Protein AF-A0A0D2N974-F1 (afdb_monomer)

Structure (mmCIF, N/CA/C/O backbone):
data_AF-A0A0D2N974-F1
#
_entry.id   AF-A0A0D2N974-F1
#
loop_
_atom_site.group_PDB
_atom_site.id
_atom_site.type_symbol
_atom_site.label_atom_id
_atom_site.label_alt_id
_atom_site.label_comp_id
_atom_site.label_asym_id
_atom_site.label_entity_id
_atom_site.label_seq_id
_atom_site.pdbx_PDB_ins_code
_atom_site.Cartn_x
_atom_site.Cartn_y
_atom_site.Cartn_z
_atom_site.occupancy
_atom_site.B_iso_or_equiv
_atom_site.auth_seq_id
_atom_site.auth_comp_id
_atom_site.auth_asym_id
_atom_site.auth_atom_id
_atom_site.pdbx_PDB_model_num
ATOM 1 N N . MET A 1 1 ? -22.182 -10.491 -13.980 1.00 31.36 1 MET A N 1
ATOM 2 C CA . MET A 1 1 ? -22.157 -11.189 -12.675 1.00 31.36 1 MET A CA 1
ATOM 3 C C . MET A 1 1 ? -22.187 -10.111 -11.608 1.00 31.36 1 MET A C 1
ATOM 5 O O . MET A 1 1 ? -21.409 -9.176 -11.771 1.00 31.36 1 MET A O 1
ATOM 9 N N . PRO A 1 2 ? -23.082 -10.145 -10.608 1.00 40.06 2 PRO A N 1
ATOM 10 C CA . PRO A 1 2 ? -23.035 -9.140 -9.557 1.00 40.06 2 PRO A CA 1
ATOM 11 C C . PRO A 1 2 ? -21.753 -9.356 -8.746 1.00 40.06 2 PRO A C 1
ATOM 13 O O . PRO A 1 2 ? -21.365 -10.496 -8.486 1.00 40.06 2 PRO A O 1
ATOM 16 N N . ALA A 1 3 ? -21.075 -8.253 -8.431 1.00 38.09 3 ALA A N 1
ATOM 17 C CA . ALA A 1 3 ? -19.918 -8.218 -7.549 1.00 38.09 3 ALA A CA 1
ATOM 18 C C . ALA A 1 3 ? -20.240 -8.925 -6.226 1.00 38.09 3 ALA A C 1
ATOM 20 O O . ALA A 1 3 ? -21.396 -8.945 -5.805 1.00 38.09 3 ALA A O 1
ATOM 21 N N . CYS A 1 4 ? -19.224 -9.512 -5.596 1.00 36.75 4 CYS A N 1
ATOM 22 C CA . CYS A 1 4 ? -19.302 -10.223 -4.325 1.00 36.75 4 CYS A CA 1
ATOM 23 C C . CYS A 1 4 ? -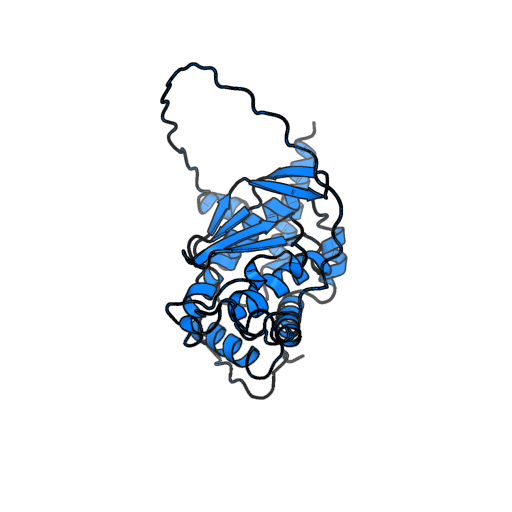20.013 -9.383 -3.246 1.00 36.75 4 CYS A C 1
ATOM 25 O O . CYS A 1 4 ? -19.380 -8.637 -2.502 1.00 36.75 4 CYS A O 1
ATOM 27 N N . ALA A 1 5 ? -21.338 -9.491 -3.156 1.00 40.41 5 ALA A N 1
ATOM 28 C CA . ALA A 1 5 ? -22.115 -8.912 -2.077 1.00 40.41 5 ALA A CA 1
ATOM 29 C C . ALA A 1 5 ? -21.878 -9.787 -0.849 1.00 40.41 5 ALA A C 1
ATOM 31 O O . ALA A 1 5 ? -22.484 -10.849 -0.699 1.00 40.41 5 ALA A O 1
ATOM 32 N N . HIS A 1 6 ? -20.949 -9.375 0.014 1.00 46.94 6 HIS A N 1
ATOM 33 C CA . HIS A 1 6 ? -20.838 -9.993 1.324 1.00 46.94 6 HIS A CA 1
ATOM 34 C C . HIS A 1 6 ? -22.178 -9.788 2.048 1.00 46.94 6 HIS A C 1
ATOM 36 O O . HIS A 1 6 ? -22.626 -8.643 2.159 1.00 46.94 6 HIS A O 1
ATOM 42 N N . PRO A 1 7 ? -22.837 -10.846 2.550 1.00 47.56 7 PRO A N 1
ATOM 43 C CA . PRO A 1 7 ? -24.094 -10.684 3.262 1.00 47.56 7 PRO A CA 1
ATOM 44 C C . PRO A 1 7 ? -23.867 -9.779 4.482 1.00 47.56 7 PRO A C 1
ATOM 46 O O . PRO A 1 7 ? -23.029 -10.082 5.333 1.00 47.56 7 PRO A O 1
ATOM 49 N N . GLY A 1 8 ? -24.576 -8.648 4.532 1.00 62.41 8 GLY A N 1
ATOM 50 C CA . GLY A 1 8 ? -24.787 -7.869 5.757 1.00 62.41 8 GLY A CA 1
ATOM 51 C C . GLY A 1 8 ? -24.124 -6.493 5.883 1.00 62.41 8 GLY A C 1
ATOM 52 O O . GLY A 1 8 ? -24.455 -5.799 6.839 1.00 62.41 8 GLY A O 1
ATOM 53 N N . VAL A 1 9 ? -23.248 -6.049 4.970 1.00 67.88 9 VAL A N 1
ATOM 54 C CA . VAL A 1 9 ? -22.672 -4.686 5.053 1.00 67.88 9 VAL A CA 1
ATOM 55 C C . VAL A 1 9 ? -23.329 -3.775 4.011 1.00 67.88 9 VAL A C 1
ATOM 57 O O . VAL A 1 9 ? -23.050 -3.936 2.824 1.00 67.88 9 VAL A O 1
ATOM 60 N N . PRO A 1 10 ? -24.192 -2.820 4.408 1.00 74.56 10 PRO A N 1
ATOM 61 C CA . PRO A 1 10 ? -24.810 -1.899 3.464 1.00 74.56 10 PRO A CA 1
ATOM 62 C C . PRO A 1 10 ? -23.751 -0.972 2.853 1.00 74.56 10 PRO A C 1
ATOM 64 O O . PRO A 1 10 ? -23.013 -0.275 3.569 1.00 74.56 10 PRO A O 1
ATOM 67 N N . VAL A 1 11 ? -23.698 -0.975 1.522 1.00 76.12 11 VAL A N 1
ATOM 68 C CA . VAL A 1 11 ? -22.914 -0.044 0.708 1.00 76.12 11 VAL A CA 1
ATOM 69 C C . VAL A 1 11 ? -23.899 0.967 0.117 1.00 76.12 11 VAL A C 1
ATOM 71 O O . VAL A 1 11 ? -24.822 0.545 -0.581 1.00 76.12 11 VAL A O 1
ATOM 74 N N . PRO A 1 12 ? -23.773 2.266 0.434 1.00 76.50 12 PRO A N 1
ATOM 75 C CA . PRO A 1 12 ? -24.637 3.286 -0.150 1.00 76.50 12 PRO A CA 1
ATOM 76 C C . PRO A 1 12 ? -24.390 3.412 -1.659 1.00 76.50 12 PRO A C 1
ATOM 78 O O . PRO A 1 12 ? -23.292 3.132 -2.139 1.00 76.50 12 PRO A O 1
ATOM 81 N N . GLU A 1 13 ? -25.410 3.852 -2.397 1.00 78.12 13 GLU A N 1
ATOM 82 C CA . GLU A 1 13 ? -25.325 4.076 -3.848 1.00 78.12 13 GLU A CA 1
ATOM 83 C C . GLU A 1 13 ? -24.281 5.153 -4.198 1.00 78.12 13 GLU A C 1
ATOM 85 O O . GLU A 1 13 ? -23.513 4.994 -5.144 1.00 78.12 13 GLU A O 1
ATOM 90 N N . GLU A 1 14 ? -24.179 6.192 -3.363 1.00 85.06 14 GLU A N 1
ATOM 91 C CA . GLU A 1 14 ? -23.170 7.251 -3.451 1.00 85.06 14 GLU A CA 1
ATOM 92 C C . GLU A 1 14 ? -22.172 7.145 -2.287 1.00 85.06 14 GLU A C 1
ATOM 94 O O . GLU A 1 14 ? -22.267 7.852 -1.283 1.00 85.06 14 GLU A O 1
ATOM 99 N N . ALA A 1 15 ? -21.215 6.223 -2.396 1.00 83.88 15 ALA A N 1
ATOM 100 C CA . ALA A 1 15 ? -20.230 5.988 -1.343 1.00 83.88 15 ALA A CA 1
ATOM 101 C C . ALA A 1 15 ? -19.228 7.140 -1.184 1.00 83.88 15 ALA A C 1
ATOM 103 O O . ALA A 1 15 ? -18.597 7.580 -2.148 1.00 83.88 15 ALA A O 1
ATOM 104 N N . GLN A 1 16 ? -19.037 7.576 0.063 1.00 89.50 16 GLN A N 1
ATOM 105 C CA . GLN A 1 16 ? -18.012 8.546 0.443 1.00 89.50 16 GLN A CA 1
ATOM 106 C C . GLN A 1 16 ? -16.770 7.848 1.014 1.00 89.50 16 GLN A C 1
ATOM 108 O O . GLN A 1 16 ? -16.758 6.647 1.290 1.00 89.50 16 GLN A O 1
ATOM 113 N N . TYR A 1 17 ? -15.696 8.608 1.233 1.00 89.50 17 TYR A N 1
ATOM 114 C CA . TYR A 1 17 ? -14.460 8.049 1.791 1.00 89.50 17 TYR A CA 1
ATOM 115 C C . TYR A 1 17 ? -14.664 7.410 3.175 1.00 89.50 17 TYR A C 1
ATOM 117 O O . TYR A 1 17 ? -14.109 6.352 3.469 1.00 89.50 17 TYR A O 1
ATOM 125 N N . ASP A 1 18 ? -15.509 8.010 4.011 1.00 90.06 18 ASP A N 1
ATOM 126 C CA . ASP A 1 18 ? -15.800 7.473 5.341 1.00 90.06 18 ASP A CA 1
ATOM 127 C C . ASP A 1 18 ? -16.575 6.151 5.270 1.00 90.06 18 ASP A C 1
ATOM 129 O O . ASP A 1 18 ? -16.379 5.281 6.123 1.00 90.06 18 ASP A O 1
ATOM 133 N N . ASP A 1 19 ? -17.377 5.936 4.220 1.00 89.38 19 ASP A N 1
ATOM 134 C CA . ASP A 1 19 ? -17.999 4.637 3.958 1.00 89.38 19 ASP A CA 1
ATOM 135 C C . ASP A 1 19 ? -16.959 3.577 3.626 1.00 89.38 19 ASP A C 1
ATOM 137 O O . ASP A 1 19 ? -17.040 2.469 4.153 1.00 89.38 19 ASP A O 1
ATOM 141 N N . PHE A 1 20 ? -15.947 3.909 2.820 1.00 90.56 20 PHE A N 1
ATOM 142 C CA . PHE A 1 20 ? -14.842 2.995 2.528 1.00 90.56 20 PHE A CA 1
ATOM 143 C C . PHE A 1 20 ? -14.116 2.558 3.813 1.00 90.56 20 PHE A C 1
ATOM 145 O O . PHE A 1 20 ? -13.880 1.363 4.031 1.00 90.56 20 PHE A O 1
ATOM 152 N N . VAL A 1 21 ? -13.833 3.497 4.720 1.00 92.62 21 VAL A N 1
ATOM 153 C CA . VAL A 1 21 ? -13.205 3.199 6.019 1.00 92.62 21 VAL A CA 1
ATOM 154 C C . VAL A 1 21 ? -14.138 2.382 6.920 1.00 92.62 21 VAL A C 1
ATOM 156 O O . VAL A 1 21 ? -13.703 1.410 7.544 1.00 92.62 21 VAL A O 1
ATOM 159 N N . ARG A 1 22 ? -15.428 2.733 6.983 1.00 93.06 22 ARG A N 1
ATOM 160 C CA . ARG A 1 22 ? -16.452 1.999 7.744 1.00 93.06 22 ARG A CA 1
ATOM 161 C C . ARG A 1 22 ? -16.595 0.560 7.254 1.00 93.06 22 ARG A C 1
ATOM 163 O O . ARG A 1 22 ? -16.558 -0.361 8.065 1.00 93.06 22 ARG A O 1
ATOM 170 N N . ILE A 1 23 ? -16.715 0.351 5.946 1.00 90.69 23 ILE A N 1
ATOM 171 C CA . ILE A 1 23 ? -16.817 -0.979 5.335 1.00 90.69 23 ILE A CA 1
ATOM 172 C C . ILE A 1 23 ? -15.556 -1.789 5.644 1.00 90.69 23 ILE A C 1
ATOM 174 O O . ILE A 1 23 ? -15.655 -2.950 6.029 1.00 90.69 23 ILE A O 1
ATOM 178 N N . SER A 1 24 ? -14.377 -1.168 5.583 1.00 92.50 24 SER A N 1
ATOM 179 C CA . SER A 1 24 ? -13.119 -1.826 5.947 1.00 92.50 24 SER A CA 1
ATOM 180 C C . SER A 1 24 ? -13.101 -2.298 7.410 1.00 92.50 24 SER A C 1
ATOM 182 O O . SER A 1 24 ? -12.631 -3.400 7.699 1.00 92.50 24 SER A O 1
ATOM 184 N N . LYS A 1 25 ? -13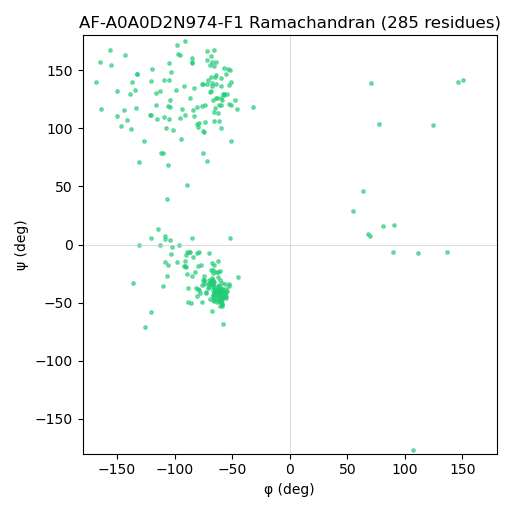.675 -1.518 8.340 1.00 92.69 25 LYS A N 1
ATOM 185 C CA . LYS A 1 25 ? -13.867 -1.932 9.746 1.00 92.69 25 LYS A CA 1
ATOM 186 C C . LYS A 1 25 ? -14.811 -3.135 9.861 1.00 92.69 25 LYS A C 1
ATOM 188 O O . LYS A 1 25 ? -14.523 -4.059 10.622 1.00 92.69 25 LYS A O 1
ATOM 193 N N . GLU A 1 26 ? -15.893 -3.164 9.086 1.00 90.75 26 GLU A N 1
ATOM 194 C CA . GLU A 1 26 ? -16.815 -4.310 9.037 1.00 90.75 26 GLU A CA 1
ATOM 195 C C . GLU A 1 26 ? -16.180 -5.560 8.402 1.00 90.75 26 GLU A C 1
ATOM 197 O O . GLU A 1 26 ? -16.463 -6.686 8.820 1.00 90.75 26 GLU A O 1
ATOM 202 N N . ILE A 1 27 ? -15.254 -5.398 7.450 1.00 88.94 27 ILE A N 1
ATOM 203 C CA . ILE A 1 27 ? -14.464 -6.517 6.915 1.00 88.94 27 ILE A CA 1
ATOM 204 C C . ILE A 1 27 ? -13.532 -7.103 7.993 1.00 88.94 27 ILE A C 1
ATOM 206 O O . ILE A 1 27 ? -13.307 -8.311 8.041 1.00 88.94 27 ILE A O 1
ATOM 210 N N . MET A 1 28 ? -13.026 -6.306 8.930 1.00 90.00 28 MET A N 1
ATOM 211 C CA . MET A 1 28 ? -12.210 -6.860 10.017 1.00 90.00 28 MET A CA 1
ATOM 212 C C . MET A 1 28 ? -13.014 -7.615 11.078 1.00 90.00 28 MET A C 1
ATOM 214 O O . MET A 1 28 ? -12.495 -8.546 11.697 1.00 90.00 28 MET A O 1
ATOM 218 N N . ARG A 1 29 ? -14.269 -7.224 11.325 1.00 89.12 29 ARG A N 1
ATOM 219 C CA . ARG A 1 29 ? -15.090 -7.812 12.392 1.00 89.12 29 ARG A CA 1
ATOM 220 C C . ARG A 1 29 ? -15.262 -9.320 12.199 1.00 89.12 29 ARG A C 1
ATOM 222 O O . ARG A 1 29 ? -15.716 -9.781 11.158 1.00 89.12 29 ARG A O 1
ATOM 229 N N . GLY A 1 30 ? -14.887 -10.086 13.226 1.00 85.94 30 GLY A N 1
ATOM 230 C CA . GLY A 1 30 ? -15.042 -11.543 13.258 1.00 85.94 30 GLY A CA 1
ATOM 231 C C . GLY A 1 30 ? -14.135 -12.329 12.300 1.00 85.94 30 GLY A C 1
ATOM 232 O O . GLY A 1 30 ? -14.307 -13.540 12.184 1.00 85.94 30 GLY A O 1
ATOM 233 N N . ARG A 1 31 ? -13.178 -11.682 11.615 1.00 91.06 31 ARG A N 1
ATOM 234 C CA . ARG A 1 31 ? -12.236 -12.344 10.695 1.00 91.06 31 ARG A CA 1
ATOM 235 C C . ARG A 1 31 ? -10.823 -12.362 11.275 1.00 91.06 31 ARG A C 1
ATOM 237 O O . ARG A 1 31 ? -10.389 -11.368 11.855 1.00 91.06 31 ARG A O 1
ATOM 244 N N . SER A 1 32 ? -10.098 -13.465 11.070 1.00 95.06 32 SER A N 1
ATOM 245 C CA . SER A 1 32 ? -8.659 -13.519 11.356 1.00 95.06 32 SER A CA 1
ATOM 246 C C . SER A 1 32 ? -7.875 -12.632 10.385 1.00 95.06 32 SER A C 1
ATOM 248 O O . SER A 1 32 ? -8.381 -12.276 9.318 1.00 95.06 32 SER A O 1
ATOM 250 N N . ALA A 1 33 ? -6.636 -12.286 10.732 1.00 94.75 33 ALA A N 1
ATOM 251 C CA . ALA A 1 33 ? -5.738 -11.502 9.887 1.00 94.75 33 ALA A CA 1
ATOM 252 C C . ALA A 1 33 ? -5.566 -12.126 8.491 1.00 94.75 33 ALA A C 1
ATOM 254 O O . ALA A 1 33 ? -5.603 -11.405 7.496 1.00 94.75 33 ALA A O 1
ATOM 255 N N . VAL A 1 34 ? -5.468 -13.458 8.399 1.00 94.12 34 VAL A N 1
ATOM 256 C CA . VAL A 1 34 ? -5.411 -14.186 7.119 1.00 94.12 34 VAL A CA 1
ATOM 257 C C . VAL A 1 34 ? -6.672 -13.936 6.290 1.00 94.12 34 VAL A C 1
ATOM 259 O O . VAL A 1 34 ? -6.576 -13.427 5.174 1.00 94.12 34 VAL A O 1
ATOM 262 N N . LYS A 1 35 ? -7.859 -14.160 6.867 1.00 94.19 35 LYS A N 1
ATOM 263 C CA . LYS A 1 35 ? -9.142 -13.942 6.174 1.00 94.19 35 LYS A CA 1
ATOM 264 C C . LYS A 1 35 ? -9.355 -12.487 5.753 1.00 94.19 35 LYS A C 1
ATOM 266 O O . LYS A 1 35 ? -9.952 -12.226 4.715 1.00 94.19 35 LYS A O 1
ATOM 271 N N . GLN A 1 36 ? -8.885 -11.525 6.548 1.00 94.75 36 GLN A N 1
ATOM 272 C CA . GLN A 1 36 ? -8.938 -10.102 6.189 1.00 94.75 36 GLN A CA 1
ATOM 273 C C . GLN A 1 36 ? -8.131 -9.825 4.914 1.00 94.75 36 GLN A C 1
ATOM 275 O O . GLN A 1 36 ? -8.646 -9.216 3.975 1.00 94.75 36 GLN A O 1
ATOM 280 N N . ARG A 1 37 ? -6.891 -10.328 4.857 1.00 95.44 37 ARG A N 1
ATOM 281 C CA . ARG A 1 37 ? -5.997 -10.170 3.700 1.00 95.44 37 ARG A CA 1
ATOM 282 C C . ARG A 1 37 ? -6.564 -10.853 2.457 1.00 95.44 37 ARG A C 1
ATOM 284 O O . ARG A 1 37 ? -6.468 -10.287 1.373 1.00 95.44 37 ARG A O 1
ATOM 291 N N . GLU A 1 38 ? -7.160 -12.035 2.607 1.00 94.50 38 GLU A N 1
ATOM 292 C CA . GLU A 1 38 ? -7.804 -12.772 1.511 1.00 94.50 38 GLU A CA 1
ATOM 293 C C . GLU A 1 38 ? -8.942 -11.970 0.877 1.00 94.50 38 GLU A C 1
ATOM 295 O O . GLU A 1 38 ? -8.939 -11.783 -0.338 1.00 94.50 38 GLU A O 1
ATOM 300 N N . VAL A 1 39 ? -9.852 -11.413 1.687 1.00 93.00 39 VAL A N 1
ATOM 301 C CA . VAL A 1 39 ? -10.967 -10.588 1.188 1.00 93.00 39 VAL A CA 1
ATOM 302 C C . VAL A 1 39 ? -10.451 -9.386 0.397 1.00 93.00 39 VAL A C 1
ATOM 304 O O . VAL A 1 39 ? -10.936 -9.108 -0.697 1.00 93.00 39 VAL A O 1
ATOM 307 N N . VAL A 1 40 ? -9.443 -8.674 0.908 1.00 92.69 40 VAL A N 1
ATOM 308 C CA . VAL A 1 40 ? -8.878 -7.526 0.179 1.00 92.69 40 VAL A CA 1
ATOM 309 C C . VAL A 1 40 ? -8.181 -7.966 -1.102 1.00 92.69 40 VAL A C 1
ATOM 311 O O . VAL A 1 40 ? -8.314 -7.309 -2.132 1.00 92.69 40 VAL A O 1
ATOM 314 N N . ARG A 1 41 ? -7.476 -9.097 -1.075 1.00 91.62 41 ARG A N 1
ATOM 315 C CA . ARG A 1 41 ? -6.828 -9.652 -2.264 1.00 91.62 41 ARG A CA 1
ATOM 316 C C . ARG A 1 41 ? -7.852 -10.030 -3.339 1.00 91.62 41 ARG A C 1
ATOM 318 O O . ARG A 1 41 ? -7.621 -9.763 -4.514 1.00 91.62 41 ARG A O 1
ATOM 325 N N . GLU A 1 42 ? -9.004 -10.582 -2.962 1.00 89.75 42 GLU A N 1
ATOM 326 C CA . GLU A 1 42 ? -10.121 -10.827 -3.885 1.00 89.75 42 GLU A CA 1
ATOM 327 C C . GLU A 1 42 ? -10.681 -9.537 -4.485 1.00 89.75 42 GLU A C 1
ATOM 329 O O . GLU A 1 42 ? -10.927 -9.484 -5.692 1.00 89.75 42 GLU A O 1
ATOM 334 N N . VAL A 1 43 ? -10.828 -8.483 -3.674 1.00 89.31 43 VAL A N 1
ATOM 335 C CA . VAL A 1 43 ? -11.216 -7.161 -4.179 1.00 89.31 43 VAL A CA 1
ATOM 336 C C . VAL A 1 43 ? -10.201 -6.683 -5.213 1.00 89.31 43 VAL A C 1
ATOM 338 O O . VAL A 1 43 ? -10.610 -6.379 -6.328 1.00 89.31 43 VAL A O 1
ATOM 341 N N . LEU A 1 44 ? -8.898 -6.701 -4.909 1.00 88.50 44 LEU A N 1
ATOM 342 C CA . LEU A 1 44 ? -7.840 -6.284 -5.841 1.00 88.50 44 LEU A CA 1
ATOM 343 C C . LEU A 1 44 ? -7.865 -7.078 -7.156 1.00 88.50 44 LEU A C 1
ATOM 345 O O . LEU A 1 44 ? -7.769 -6.488 -8.230 1.00 88.50 44 LEU A O 1
ATOM 349 N N . ARG A 1 45 ? -8.084 -8.396 -7.096 1.00 84.19 45 ARG A N 1
ATOM 350 C CA . ARG A 1 45 ? -8.265 -9.240 -8.291 1.00 84.19 45 ARG A CA 1
ATOM 351 C C . ARG A 1 45 ? -9.471 -8.829 -9.120 1.00 84.19 45 ARG A C 1
ATOM 353 O O . ARG A 1 45 ? -9.389 -8.823 -10.343 1.00 84.19 45 ARG A O 1
ATOM 360 N N . SER A 1 46 ? -10.583 -8.489 -8.469 1.00 84.81 46 SER A N 1
ATOM 361 C CA . SER A 1 46 ? -11.817 -8.091 -9.157 1.00 84.81 46 SER A CA 1
ATOM 362 C C . SER A 1 46 ? -11.685 -6.779 -9.937 1.00 84.81 46 SER A C 1
ATOM 364 O O . SER A 1 46 ? -12.487 -6.524 -10.832 1.00 84.81 46 SER A O 1
ATOM 366 N N . LEU A 1 47 ? -10.661 -5.974 -9.629 1.00 82.56 47 LEU A N 1
ATOM 367 C CA . LEU A 1 47 ? -10.361 -4.725 -10.330 1.00 82.56 47 LEU A CA 1
ATOM 368 C C . LEU A 1 47 ? -9.675 -4.946 -11.681 1.00 82.56 47 LEU A C 1
ATOM 370 O O . LEU A 1 47 ? -9.652 -4.036 -12.510 1.00 82.56 47 LEU A O 1
ATOM 374 N N . MET A 1 48 ? -9.116 -6.136 -11.908 1.00 75.44 48 MET A N 1
ATOM 375 C CA . MET A 1 48 ? -8.446 -6.482 -13.155 1.00 75.44 48 MET A CA 1
ATOM 376 C C . MET A 1 48 ? -9.319 -7.375 -14.041 1.00 75.44 48 MET A C 1
ATOM 378 O O . MET A 1 48 ? -10.060 -8.224 -13.540 1.00 75.44 48 MET A O 1
ATOM 382 N N . PRO A 1 49 ? -9.188 -7.266 -15.376 1.00 76.38 49 PRO A N 1
ATOM 383 C CA . PRO A 1 49 ? -9.757 -8.246 -16.297 1.00 76.38 49 PRO A CA 1
ATOM 384 C C . PRO A 1 49 ? -9.271 -9.670 -15.977 1.00 76.38 49 PRO A C 1
ATOM 386 O O . PRO A 1 49 ? -8.132 -9.866 -15.556 1.00 76.38 49 PRO A O 1
ATOM 389 N N . ARG A 1 50 ? -10.110 -10.686 -16.201 1.00 68.38 50 ARG A N 1
ATOM 390 C CA . ARG A 1 50 ? -9.839 -12.073 -15.771 1.00 68.38 50 ARG A CA 1
ATOM 391 C C . ARG A 1 50 ? -8.572 -12.678 -16.387 1.00 68.38 50 ARG A C 1
ATOM 393 O O . ARG A 1 50 ? -7.906 -13.487 -15.750 1.00 68.38 50 ARG A O 1
ATOM 400 N N . GLU A 1 51 ? -8.219 -12.270 -17.599 1.00 64.88 51 GLU A N 1
ATOM 401 C CA . GLU A 1 51 ? -7.061 -12.760 -18.355 1.00 64.88 51 GLU A CA 1
ATOM 402 C C . GLU A 1 51 ? -5.778 -11.956 -18.068 1.00 64.88 51 GLU A C 1
ATOM 404 O O . GLU A 1 51 ? -4.690 -12.305 -18.535 1.00 64.88 51 GLU A O 1
ATOM 409 N N . ALA A 1 52 ? -5.893 -10.871 -17.297 1.00 65.56 52 ALA A N 1
ATOM 410 C CA . ALA A 1 52 ? -4.844 -9.888 -17.092 1.00 65.56 52 ALA A CA 1
ATOM 411 C C . ALA A 1 52 ? -3.584 -10.446 -16.399 1.00 65.56 52 ALA A C 1
ATOM 413 O O . ALA A 1 52 ? -2.503 -10.235 -16.944 1.00 65.56 52 ALA A O 1
ATOM 414 N N . PRO A 1 53 ? -3.631 -11.180 -15.268 1.00 62.41 53 PRO A N 1
ATOM 415 C CA . PRO A 1 53 ? -2.420 -11.438 -14.472 1.00 62.41 53 PRO A CA 1
ATOM 416 C C . PRO A 1 53 ? -1.311 -12.183 -15.235 1.00 62.41 53 PRO A C 1
ATOM 418 O O . PRO A 1 53 ? -0.135 -11.830 -15.157 1.00 62.41 53 PRO A O 1
ATOM 421 N N . GLY A 1 54 ? -1.684 -13.176 -16.052 1.00 66.88 54 GLY A N 1
ATOM 422 C CA . GLY A 1 54 ? -0.732 -13.907 -16.896 1.00 66.88 54 GLY A CA 1
ATOM 423 C C . GLY A 1 54 ? -0.179 -13.071 -18.056 1.00 66.88 54 GLY A C 1
ATOM 424 O O . GLY A 1 54 ? 0.989 -13.217 -18.419 1.00 66.88 54 GLY A O 1
ATOM 425 N N . ALA A 1 55 ? -0.994 -12.178 -18.623 1.00 67.81 55 ALA A N 1
ATOM 426 C CA . ALA A 1 55 ? -0.571 -11.253 -19.670 1.00 67.81 55 ALA A CA 1
ATOM 427 C C . ALA A 1 55 ? 0.327 -10.133 -19.115 1.00 67.81 55 ALA A C 1
ATOM 429 O O . ALA A 1 55 ? 1.347 -9.823 -19.728 1.00 67.81 55 ALA A O 1
ATOM 430 N N . PHE A 1 56 ? 0.012 -9.584 -17.937 1.00 69.56 56 PHE A N 1
ATOM 431 C CA . PHE A 1 56 ? 0.790 -8.526 -17.287 1.00 69.56 56 PHE A CA 1
ATOM 432 C C . PHE A 1 56 ? 2.200 -8.993 -16.944 1.00 69.56 56 PHE A C 1
ATOM 434 O O . PHE A 1 56 ? 3.149 -8.310 -17.302 1.00 69.56 56 PHE A O 1
ATOM 441 N N . ARG A 1 57 ? 2.377 -10.195 -16.388 1.00 71.94 57 ARG A N 1
ATOM 442 C CA . ARG A 1 57 ? 3.726 -10.734 -16.125 1.00 71.94 57 ARG A CA 1
ATOM 443 C C . ARG A 1 57 ? 4.597 -10.858 -17.371 1.00 71.94 57 ARG A C 1
ATOM 445 O O . ARG A 1 57 ? 5.812 -10.725 -17.286 1.00 71.94 57 ARG A O 1
ATOM 452 N N . ARG A 1 58 ? 3.987 -11.146 -18.525 1.00 71.56 58 ARG A N 1
ATOM 453 C CA . ARG A 1 58 ? 4.704 -11.233 -19.807 1.00 71.56 58 ARG A CA 1
ATOM 454 C C . ARG A 1 58 ? 5.000 -9.855 -20.390 1.00 71.56 58 ARG A C 1
ATOM 456 O O . ARG A 1 58 ? 6.065 -9.666 -20.961 1.00 71.56 58 ARG A O 1
ATOM 463 N N . LEU A 1 59 ? 4.061 -8.920 -20.267 1.00 65.81 59 LEU A N 1
ATOM 464 C CA . LEU A 1 59 ? 4.168 -7.574 -20.834 1.00 65.81 59 LEU A CA 1
ATOM 465 C C . LEU A 1 59 ? 4.979 -6.609 -19.956 1.00 65.81 59 LEU A C 1
ATOM 467 O O . LEU A 1 59 ? 5.535 -5.646 -20.472 1.00 65.81 59 LEU A O 1
ATOM 471 N N . PHE A 1 60 ? 5.073 -6.873 -18.653 1.00 68.81 60 PHE A N 1
ATOM 472 C CA . PHE A 1 60 ? 5.724 -6.020 -17.662 1.00 68.81 60 PHE A CA 1
ATOM 473 C C . PHE A 1 60 ? 6.682 -6.846 -16.794 1.00 68.81 60 PHE A C 1
ATOM 475 O O . PHE A 1 60 ? 6.407 -7.079 -15.615 1.00 68.81 60 PHE A O 1
ATOM 482 N N . PRO A 1 61 ? 7.825 -7.299 -17.344 1.00 79.38 61 PRO A N 1
ATOM 483 C CA . PRO A 1 61 ? 8.877 -7.880 -16.518 1.00 79.38 61 PRO A CA 1
ATOM 484 C C . PRO A 1 61 ? 9.312 -6.872 -15.437 1.00 79.38 61 PRO A C 1
ATOM 486 O O . PRO A 1 61 ? 9.228 -5.660 -15.678 1.00 79.38 61 PRO A O 1
ATOM 489 N N . PRO A 1 62 ? 9.797 -7.330 -14.267 1.00 83.69 62 PRO A N 1
ATOM 490 C CA . PRO A 1 62 ? 10.220 -6.470 -13.159 1.00 83.69 62 PRO A CA 1
ATOM 491 C C . PRO A 1 62 ? 11.536 -5.750 -13.494 1.00 83.69 62 PRO A C 1
ATOM 493 O O . PRO A 1 62 ? 12.618 -6.068 -13.003 1.00 83.69 62 PRO A O 1
ATOM 496 N N . THR A 1 63 ? 11.443 -4.780 -14.397 1.00 91.25 63 THR A N 1
ATOM 497 C CA . THR A 1 63 ? 12.525 -3.890 -14.811 1.00 91.25 63 THR A CA 1
ATOM 498 C C . THR A 1 63 ? 12.433 -2.573 -14.047 1.00 91.25 63 THR A C 1
ATOM 500 O O . THR A 1 63 ? 11.390 -2.242 -13.482 1.00 91.25 63 THR A O 1
ATOM 503 N N . GLN A 1 64 ? 13.514 -1.791 -14.062 1.00 94.69 64 GLN A N 1
ATOM 504 C CA . GLN A 1 64 ? 13.508 -0.439 -13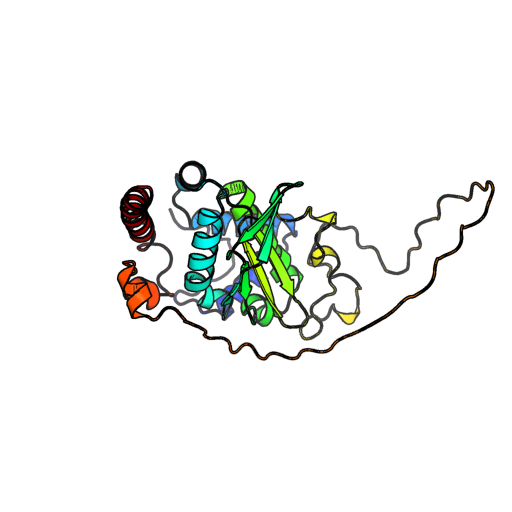.499 1.00 94.69 64 GLN A CA 1
ATOM 505 C C . GLN A 1 64 ? 12.411 0.424 -14.122 1.00 94.69 64 GLN A C 1
ATOM 507 O O . GLN A 1 64 ? 11.649 1.049 -13.398 1.00 94.69 64 GLN A O 1
ATOM 512 N N . TRP A 1 65 ? 12.284 0.396 -15.449 1.00 93.06 65 TRP A N 1
ATOM 513 C CA . TRP A 1 65 ? 11.250 1.153 -16.142 1.00 93.06 65 TRP A CA 1
ATOM 514 C C . TRP A 1 65 ? 9.845 0.734 -15.699 1.00 93.06 65 TRP A C 1
ATOM 516 O O . TRP A 1 65 ? 9.022 1.591 -15.392 1.00 93.06 65 TRP A O 1
ATOM 526 N N . SER A 1 66 ? 9.581 -0.573 -15.576 1.00 92.00 66 SER A N 1
ATOM 527 C CA . SER A 1 66 ? 8.290 -1.063 -15.077 1.00 92.00 66 SER A CA 1
ATOM 528 C C . SER A 1 66 ? 8.009 -0.545 -13.665 1.00 92.00 66 SER A C 1
ATOM 530 O O . SER A 1 66 ? 6.883 -0.144 -13.375 1.00 92.00 66 SER A O 1
ATOM 532 N N . ALA A 1 67 ? 9.019 -0.530 -12.793 1.00 95.81 67 ALA A N 1
ATOM 533 C CA . ALA A 1 67 ? 8.892 -0.039 -11.426 1.00 95.81 67 ALA A CA 1
ATOM 534 C C . ALA A 1 67 ? 8.632 1.475 -11.363 1.00 95.81 67 ALA A C 1
ATOM 536 O O . ALA A 1 67 ? 7.715 1.904 -10.669 1.00 95.81 67 ALA A O 1
ATOM 537 N N . GLU A 1 68 ? 9.395 2.277 -12.105 1.00 97.00 68 GLU A N 1
ATOM 538 C CA . GLU A 1 68 ? 9.242 3.738 -12.164 1.00 97.00 68 GLU A CA 1
ATOM 539 C C . GLU A 1 68 ? 7.905 4.143 -12.794 1.00 97.00 68 GLU A C 1
ATOM 541 O O . GLU A 1 68 ? 7.209 5.015 -12.274 1.00 97.00 68 GLU A O 1
ATOM 546 N N . PHE A 1 69 ? 7.488 3.459 -13.863 1.00 94.50 69 PHE A N 1
ATOM 547 C CA . PHE A 1 69 ? 6.202 3.705 -14.508 1.00 94.50 69 PHE A CA 1
ATOM 548 C C . PHE A 1 69 ? 5.025 3.374 -13.583 1.00 94.50 69 PHE A C 1
ATOM 550 O O . PHE A 1 69 ? 4.102 4.175 -13.447 1.00 94.50 69 PHE A O 1
ATOM 557 N N . ASN A 1 70 ? 5.056 2.226 -12.897 1.00 93.31 70 ASN A N 1
ATOM 558 C CA . ASN A 1 70 ? 4.001 1.876 -11.943 1.00 93.31 70 ASN A CA 1
ATOM 559 C C . ASN A 1 70 ? 3.989 2.813 -10.730 1.00 93.31 70 ASN A C 1
ATOM 561 O O . ASN A 1 70 ? 2.907 3.169 -10.269 1.00 93.31 70 ASN A O 1
ATOM 565 N N . ALA A 1 71 ? 5.153 3.263 -10.253 1.00 96.81 71 ALA A N 1
ATOM 566 C CA . ALA A 1 71 ? 5.233 4.276 -9.205 1.00 96.81 71 ALA A CA 1
ATOM 567 C C . ALA A 1 71 ? 4.578 5.591 -9.653 1.00 96.81 71 ALA A C 1
ATOM 569 O O . ALA A 1 71 ? 3.760 6.150 -8.920 1.00 96.81 71 ALA A O 1
ATOM 570 N N . LEU A 1 72 ? 4.865 6.051 -10.876 1.00 96.25 72 LEU A N 1
ATOM 571 C CA . LEU A 1 72 ? 4.241 7.241 -11.454 1.00 96.25 72 LEU A CA 1
ATOM 572 C C . LEU A 1 72 ? 2.722 7.103 -11.524 1.00 96.25 72 LEU A C 1
ATOM 574 O O . LEU A 1 72 ? 2.011 7.947 -10.975 1.00 96.25 72 LEU A O 1
ATOM 578 N N . ILE A 1 73 ? 2.225 6.021 -12.125 1.00 92.88 73 ILE A N 1
ATOM 579 C CA . ILE A 1 73 ? 0.785 5.766 -12.214 1.00 92.88 73 ILE A CA 1
ATOM 580 C C . ILE A 1 73 ? 0.161 5.703 -10.820 1.00 92.88 73 ILE A C 1
ATOM 582 O O . ILE A 1 73 ? -0.867 6.334 -10.599 1.00 92.88 73 ILE A O 1
ATOM 586 N N . ALA A 1 74 ? 0.783 5.016 -9.861 1.00 92.12 74 ALA A N 1
ATOM 587 C CA . ALA A 1 74 ? 0.264 4.930 -8.503 1.00 92.12 74 ALA A CA 1
ATOM 588 C C . ALA A 1 74 ? 0.182 6.306 -7.822 1.00 92.12 74 ALA A C 1
ATOM 590 O O . ALA A 1 74 ? -0.838 6.620 -7.207 1.00 92.12 74 ALA A O 1
ATOM 591 N N . SER A 1 75 ? 1.212 7.144 -7.977 1.00 93.38 75 SER A N 1
ATOM 592 C CA . SER A 1 75 ? 1.242 8.489 -7.389 1.00 93.38 75 SER A CA 1
ATOM 593 C C . SER A 1 75 ? 0.133 9.402 -7.928 1.00 93.38 75 SER A C 1
ATOM 595 O O . SER A 1 75 ? -0.442 10.177 -7.168 1.00 93.38 75 SER A O 1
ATOM 597 N N . VAL A 1 76 ? -0.221 9.266 -9.212 1.00 91.19 76 VAL A N 1
ATOM 598 C CA . VAL A 1 76 ? -1.249 10.090 -9.869 1.00 91.19 76 VAL A CA 1
ATOM 599 C C . VAL A 1 76 ? -2.648 9.492 -9.719 1.00 91.19 76 VAL A C 1
ATOM 601 O O . VAL A 1 76 ? -3.613 10.226 -9.551 1.00 91.19 76 VAL A O 1
ATOM 604 N N . ALA A 1 77 ? -2.797 8.169 -9.769 1.00 87.69 77 ALA A N 1
ATOM 605 C CA . ALA A 1 77 ? -4.105 7.515 -9.765 1.00 87.69 77 ALA A CA 1
ATOM 606 C C . ALA A 1 77 ? -4.674 7.306 -8.354 1.00 87.69 77 ALA A C 1
ATOM 608 O O . ALA A 1 77 ? -5.894 7.249 -8.194 1.00 87.69 77 ALA A O 1
ATOM 609 N N . PHE A 1 78 ? -3.821 7.185 -7.329 1.00 90.12 78 PHE A N 1
ATOM 610 C CA . PHE A 1 78 ? -4.255 6.835 -5.971 1.00 90.12 78 PHE A CA 1
ATOM 611 C C . PHE A 1 78 ? -4.176 7.983 -4.960 1.00 90.12 78 PHE A C 1
ATOM 613 O O . PHE A 1 78 ? -4.515 7.767 -3.796 1.00 90.12 78 PHE A O 1
ATOM 620 N N . PHE A 1 79 ? -3.834 9.213 -5.365 1.00 87.06 79 PHE A N 1
ATOM 621 C CA . PHE A 1 79 ? -3.767 10.352 -4.433 1.00 87.06 79 PHE A CA 1
ATOM 622 C C . PHE A 1 79 ? -5.089 10.590 -3.675 1.00 87.06 79 PHE A C 1
ATOM 624 O O . PHE A 1 79 ? -5.079 10.948 -2.501 1.00 87.06 79 PHE A O 1
ATOM 631 N N . TRP A 1 80 ? -6.244 10.343 -4.305 1.00 88.56 80 TRP A N 1
ATOM 632 C CA . TRP A 1 80 ? -7.558 10.480 -3.662 1.00 88.56 80 TRP A CA 1
ATOM 633 C C . TRP A 1 80 ? -7.780 9.448 -2.541 1.00 88.56 80 TRP A C 1
ATOM 635 O O . TRP A 1 80 ? -8.495 9.723 -1.570 1.00 88.56 80 TRP A O 1
ATOM 645 N N . LEU A 1 81 ? -7.165 8.268 -2.683 1.00 92.75 81 LEU A N 1
ATOM 646 C CA . LEU A 1 81 ? -7.302 7.121 -1.791 1.00 92.75 81 LEU A CA 1
ATOM 647 C C . LEU A 1 81 ? -6.335 7.222 -0.611 1.00 92.75 81 LEU A C 1
ATOM 649 O O . LEU A 1 81 ? -6.745 7.062 0.542 1.00 92.75 81 LEU A O 1
ATOM 653 N N . VAL A 1 82 ? -5.057 7.473 -0.907 1.00 95.56 82 VAL A N 1
ATOM 654 C CA . VAL A 1 82 ? -3.976 7.434 0.086 1.00 95.56 82 VAL A CA 1
ATOM 655 C C . VAL A 1 82 ? -3.469 8.811 0.496 1.00 95.56 82 VAL A C 1
ATOM 657 O O . VAL A 1 82 ? -2.893 8.913 1.567 1.00 95.56 82 VAL A O 1
ATOM 660 N N . GLY A 1 83 ? -3.740 9.874 -0.257 1.00 95.50 83 GLY A N 1
ATOM 661 C CA . GLY A 1 83 ? -3.292 11.235 0.047 1.00 95.50 83 GLY A CA 1
ATOM 662 C C . GLY A 1 83 ? -2.165 11.731 -0.862 1.00 95.50 83 GLY A C 1
ATOM 663 O O . GLY A 1 83 ? -1.744 11.059 -1.806 1.00 95.50 83 GLY A O 1
ATOM 664 N N . GLU A 1 84 ? -1.687 12.944 -0.574 1.00 96.31 84 GLU A N 1
ATOM 665 C CA . GLU A 1 84 ? -0.626 13.603 -1.341 1.00 96.31 84 GLU A CA 1
ATOM 666 C C . GLU A 1 84 ? 0.640 12.739 -1.380 1.00 96.31 84 GLU A C 1
ATOM 668 O O . GLU A 1 84 ? 1.134 12.282 -0.344 1.00 96.31 84 GLU A O 1
ATOM 673 N N . SER A 1 85 ? 1.147 12.518 -2.592 1.00 96.25 85 SER A N 1
ATOM 674 C CA . SER A 1 85 ? 2.247 11.601 -2.866 1.00 96.25 85 SER A CA 1
ATOM 675 C C . SER A 1 85 ? 3.295 12.250 -3.761 1.00 96.25 85 SER A C 1
ATOM 677 O O . SER A 1 85 ? 2.963 13.034 -4.647 1.00 96.25 85 SER A O 1
ATOM 679 N N . GLU A 1 86 ? 4.558 11.889 -3.566 1.00 96.12 86 GLU A N 1
ATOM 680 C CA . GLU A 1 86 ? 5.672 12.338 -4.398 1.00 96.12 86 GLU A CA 1
ATOM 681 C C . GLU A 1 86 ? 6.573 11.172 -4.801 1.00 96.12 86 GLU A C 1
ATOM 683 O O . GLU A 1 86 ? 6.765 10.216 -4.049 1.00 96.12 86 GLU A O 1
ATOM 688 N N . LEU A 1 87 ? 7.139 11.253 -6.004 1.00 98.00 87 LEU A N 1
ATOM 689 C CA . LEU A 1 87 ? 8.109 10.277 -6.482 1.00 98.00 87 LEU A CA 1
ATOM 690 C C . LEU A 1 87 ? 9.511 10.657 -6.030 1.00 98.00 87 LEU A C 1
ATOM 692 O O . LEU A 1 87 ? 9.994 11.749 -6.343 1.00 98.00 87 LEU A O 1
ATOM 696 N N . ARG A 1 88 ? 10.190 9.723 -5.373 1.00 98.00 88 ARG A N 1
ATOM 697 C CA . ARG A 1 88 ? 11.573 9.877 -4.928 1.00 98.00 88 ARG A CA 1
ATOM 698 C C . ARG A 1 88 ? 12.469 8.828 -5.568 1.00 98.00 88 ARG A C 1
ATOM 700 O O . ARG A 1 88 ? 12.047 7.716 -5.882 1.00 98.00 88 ARG A O 1
ATOM 707 N N . GLU A 1 89 ? 13.730 9.202 -5.733 1.00 97.69 89 GLU A N 1
ATOM 708 C CA . GLU A 1 89 ? 14.796 8.255 -6.024 1.00 97.69 89 GLU A CA 1
ATOM 709 C C . GLU A 1 89 ? 15.299 7.615 -4.737 1.00 97.69 89 GLU A C 1
ATOM 711 O O . GLU A 1 89 ? 15.567 8.305 -3.749 1.00 97.69 89 GLU A O 1
ATOM 716 N N . ALA A 1 90 ? 15.471 6.301 -4.772 1.00 95.31 90 ALA A N 1
ATOM 717 C CA . ALA A 1 90 ? 15.996 5.526 -3.662 1.00 95.31 90 ALA A CA 1
ATOM 718 C C . ALA A 1 90 ? 16.888 4.392 -4.173 1.00 95.31 90 ALA A C 1
ATOM 720 O O . ALA A 1 90 ? 16.838 4.020 -5.349 1.00 95.31 90 ALA A O 1
ATOM 721 N N . ASP A 1 91 ? 17.694 3.850 -3.267 1.00 97.62 91 ASP A N 1
ATOM 722 C CA . ASP A 1 91 ? 18.427 2.611 -3.490 1.00 97.62 91 ASP A CA 1
ATOM 723 C C . ASP A 1 91 ? 17.488 1.442 -3.189 1.00 97.62 91 ASP A C 1
ATOM 725 O O . ASP A 1 91 ? 17.077 1.228 -2.049 1.00 97.62 91 ASP A O 1
ATOM 729 N N . VAL A 1 92 ? 17.095 0.724 -4.238 1.00 97.19 92 VAL A N 1
ATOM 730 C CA . VAL A 1 92 ? 16.088 -0.338 -4.192 1.00 97.19 92 VAL A CA 1
ATOM 731 C C . VAL A 1 92 ? 16.776 -1.698 -4.250 1.00 97.19 92 VAL A C 1
ATOM 733 O O . VAL A 1 92 ? 17.519 -1.981 -5.193 1.00 97.19 92 VAL A O 1
ATOM 736 N N . GLN A 1 93 ? 16.511 -2.561 -3.266 1.00 96.00 93 GLN A N 1
ATOM 737 C CA . GLN A 1 93 ? 16.973 -3.953 -3.269 1.00 96.00 93 GLN A CA 1
ATOM 738 C C . GLN A 1 93 ? 16.127 -4.772 -4.258 1.00 96.00 93 GLN A C 1
ATOM 740 O O . GLN A 1 93 ? 15.017 -5.194 -3.934 1.00 96.00 93 GLN A O 1
ATOM 745 N N . VAL A 1 94 ? 16.634 -4.975 -5.475 1.00 94.50 94 VAL A N 1
ATOM 746 C CA . VAL A 1 94 ? 15.899 -5.655 -6.562 1.00 94.50 94 VAL A CA 1
ATOM 747 C C . VAL A 1 94 ? 16.137 -7.173 -6.601 1.00 94.50 94 VAL A C 1
ATOM 749 O O . VAL A 1 94 ? 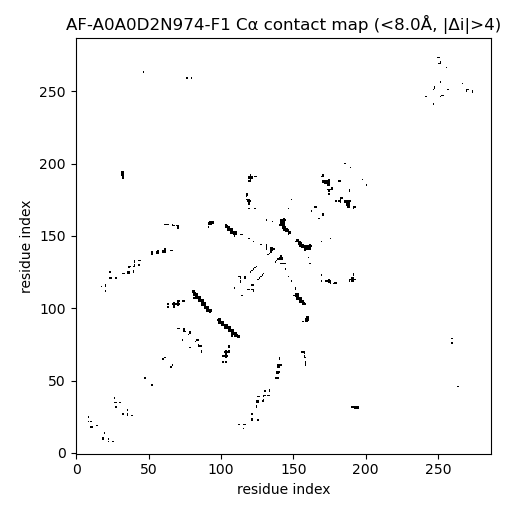15.357 -7.895 -7.215 1.00 94.50 94 VAL A O 1
ATOM 752 N N . ALA A 1 95 ? 17.208 -7.656 -5.964 1.00 90.94 95 ALA A N 1
ATOM 753 C CA . ALA A 1 95 ? 17.522 -9.069 -5.698 1.00 90.94 95 ALA A CA 1
ATOM 754 C C . ALA A 1 95 ? 18.460 -9.151 -4.479 1.00 90.94 95 ALA A C 1
ATOM 756 O O . ALA A 1 95 ? 18.984 -8.114 -4.096 1.00 90.94 95 ALA A O 1
ATOM 757 N N . GLU A 1 96 ? 18.706 -10.317 -3.871 1.00 88.88 96 GLU A N 1
ATOM 758 C CA . GLU A 1 96 ? 19.517 -10.452 -2.633 1.00 88.88 96 GLU A CA 1
ATOM 759 C C . GLU A 1 96 ? 20.909 -9.798 -2.707 1.00 88.88 96 GLU A C 1
ATOM 761 O O . GLU A 1 96 ? 21.369 -9.200 -1.738 1.00 88.88 96 GLU A O 1
ATOM 766 N N . ASP A 1 97 ? 21.550 -9.836 -3.870 1.00 93.06 97 ASP A N 1
ATOM 767 C CA . ASP A 1 97 ? 22.900 -9.328 -4.128 1.00 93.06 97 ASP A CA 1
ATOM 768 C C . ASP A 1 97 ? 22.918 -8.046 -4.979 1.00 93.06 97 ASP A C 1
ATOM 770 O O . ASP A 1 97 ? 23.981 -7.578 -5.392 1.00 93.06 97 ASP A O 1
ATOM 774 N N . LYS A 1 98 ? 21.745 -7.461 -5.263 1.00 94.44 98 LYS A N 1
ATOM 775 C CA . LYS A 1 98 ? 21.617 -6.357 -6.217 1.00 94.44 98 LYS A CA 1
ATOM 776 C C . LYS A 1 98 ? 20.767 -5.210 -5.692 1.00 94.44 98 LYS A C 1
ATOM 778 O O . LYS A 1 98 ? 19.549 -5.317 -5.543 1.00 94.44 98 LYS A O 1
ATOM 783 N N . VAL A 1 99 ? 21.420 -4.059 -5.568 1.00 96.81 99 VAL A N 1
ATOM 784 C CA . VAL A 1 99 ? 20.798 -2.757 -5.316 1.00 96.81 99 VAL A CA 1
ATOM 785 C C . VAL A 1 99 ? 20.805 -1.939 -6.602 1.00 96.81 99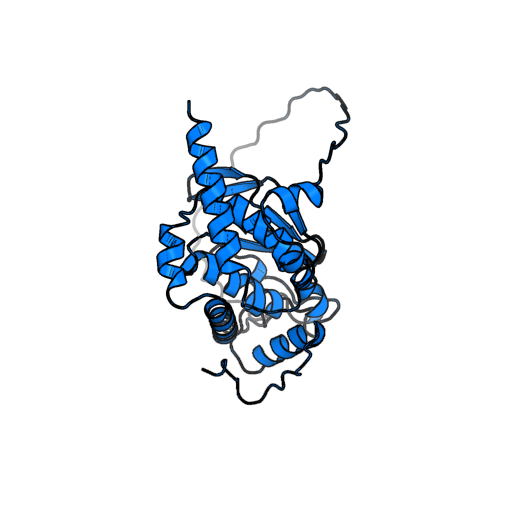 VAL A C 1
ATOM 787 O O . VAL A 1 99 ? 21.766 -1.981 -7.375 1.00 96.81 99 VAL A O 1
ATOM 790 N N . ARG A 1 100 ? 19.729 -1.195 -6.853 1.00 95.62 100 ARG A N 1
ATOM 791 C CA . ARG A 1 100 ? 19.636 -0.268 -7.981 1.00 95.62 100 ARG A CA 1
ATOM 792 C C . ARG A 1 100 ? 19.068 1.072 -7.537 1.00 95.62 100 ARG A C 1
ATOM 794 O O . ARG A 1 100 ? 18.027 1.112 -6.893 1.00 95.62 100 ARG A O 1
ATOM 801 N N . ARG A 1 101 ? 19.713 2.161 -7.956 1.00 97.38 101 ARG A N 1
ATOM 802 C CA . ARG A 1 101 ? 19.163 3.513 -7.851 1.00 97.38 101 ARG A CA 1
ATOM 803 C C . ARG A 1 101 ? 18.057 3.700 -8.892 1.00 97.38 101 ARG A C 1
ATOM 805 O O . ARG A 1 101 ? 18.322 3.545 -10.083 1.00 97.38 101 ARG A O 1
ATOM 812 N N . GLN A 1 102 ? 16.837 4.002 -8.459 1.00 97.44 102 GLN A N 1
ATOM 813 C CA . GLN A 1 102 ? 15.687 4.203 -9.353 1.00 97.44 102 GLN A CA 1
ATOM 814 C C . GLN A 1 102 ? 14.609 5.091 -8.718 1.00 97.44 102 GLN A C 1
ATOM 816 O O . GLN A 1 102 ? 14.486 5.153 -7.491 1.00 97.44 102 GLN A O 1
ATOM 821 N N . LYS A 1 103 ? 13.805 5.771 -9.547 1.00 98.19 103 LYS A N 1
ATOM 822 C CA . LYS A 1 103 ? 12.730 6.688 -9.110 1.00 98.19 103 LYS A CA 1
ATOM 823 C C . LYS A 1 103 ? 11.395 5.966 -8.907 1.00 98.19 103 LYS A C 1
ATOM 825 O O . LYS A 1 103 ? 10.369 6.334 -9.476 1.00 98.19 103 LYS A O 1
ATOM 830 N N . SER A 1 104 ? 11.421 4.885 -8.133 1.00 98.06 104 SER A N 1
ATOM 831 C CA . SER A 1 104 ? 10.274 3.988 -7.940 1.00 98.06 104 SER A CA 1
ATOM 832 C C . SER A 1 104 ? 9.726 3.973 -6.509 1.00 98.06 104 SER A C 1
ATOM 834 O O . SER A 1 104 ? 8.941 3.089 -6.160 1.00 98.06 104 SER A O 1
ATOM 836 N N . LEU A 1 105 ? 10.129 4.943 -5.679 1.00 98.38 105 LEU A N 1
ATOM 837 C CA . LEU A 1 105 ? 9.563 5.163 -4.352 1.00 98.38 105 LEU A CA 1
ATOM 838 C C . LEU A 1 105 ? 8.449 6.207 -4.448 1.00 98.38 105 LEU A C 1
ATOM 840 O O . LEU A 1 105 ? 8.707 7.368 -4.763 1.00 98.38 105 LEU A O 1
ATOM 844 N N . VAL A 1 106 ? 7.219 5.803 -4.142 1.00 98.56 106 VAL A N 1
ATOM 845 C CA . VAL A 1 106 ? 6.100 6.720 -3.905 1.00 98.56 106 VAL A CA 1
ATOM 846 C C . VAL A 1 106 ? 6.072 7.038 -2.415 1.00 98.56 106 VAL A C 1
ATOM 848 O O . VAL A 1 106 ? 5.798 6.163 -1.593 1.00 98.56 106 VAL A O 1
ATOM 851 N N . TYR A 1 107 ? 6.384 8.280 -2.064 1.00 98.50 107 TYR A N 1
ATOM 852 C CA . TYR A 1 107 ? 6.305 8.780 -0.699 1.00 98.50 107 TYR A CA 1
ATOM 853 C C . TYR A 1 107 ? 4.966 9.477 -0.490 1.00 98.50 107 TYR A C 1
ATOM 855 O O . TYR A 1 107 ? 4.735 10.564 -1.018 1.00 98.50 107 TYR A O 1
ATOM 863 N N . ILE A 1 108 ? 4.086 8.854 0.284 1.00 98.62 108 ILE A N 1
ATOM 864 C CA . ILE A 1 108 ? 2.821 9.441 0.719 1.00 98.62 108 ILE A CA 1
ATOM 865 C C . ILE A 1 108 ? 3.121 10.295 1.950 1.00 98.62 108 ILE A C 1
ATOM 867 O O . ILE A 1 108 ? 3.506 9.757 2.989 1.00 98.62 108 ILE A O 1
ATOM 871 N N . LYS A 1 109 ? 2.928 11.615 1.852 1.00 98.06 109 LYS A N 1
ATOM 872 C CA . LYS A 1 109 ? 3.283 12.564 2.924 1.00 98.06 109 LYS A CA 1
ATOM 873 C C . LYS A 1 109 ? 2.456 12.348 4.184 1.00 98.06 109 LYS A C 1
ATOM 875 O O . LYS A 1 109 ? 2.976 12.440 5.288 1.00 98.06 109 LYS A O 1
ATOM 880 N N . LYS A 1 110 ? 1.166 12.064 3.998 1.00 97.94 110 LYS A N 1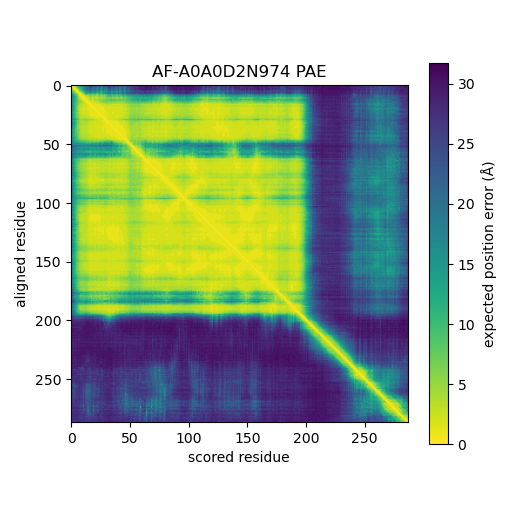
ATOM 881 C CA . LYS A 1 110 ? 0.217 11.755 5.064 1.00 97.94 110 LYS A CA 1
ATOM 882 C C . LYS A 1 110 ? -0.857 10.817 4.526 1.00 97.94 110 LYS A C 1
ATOM 884 O O . LYS A 1 110 ? -1.670 11.202 3.687 1.00 97.94 110 LYS A O 1
ATOM 889 N N . CYS A 1 111 ? -0.834 9.574 4.986 1.00 98.12 111 CYS A N 1
ATOM 890 C CA . CYS A 1 111 ? -1.698 8.508 4.517 1.00 98.12 111 CYS A CA 1
ATOM 891 C C . CYS A 1 111 ? -3.123 8.702 5.038 1.00 98.12 111 CYS A C 1
ATOM 893 O O . CYS A 1 111 ? -3.421 8.418 6.201 1.00 98.12 111 CYS A O 1
ATOM 895 N N . ARG A 1 112 ? -4.023 9.126 4.147 1.00 98.06 112 ARG A N 1
ATOM 896 C CA . ARG A 1 112 ? -5.440 9.375 4.446 1.00 98.06 112 ARG A CA 1
ATOM 897 C C . ARG A 1 112 ? -6.126 8.147 5.051 1.00 98.06 112 ARG A C 1
ATOM 899 O O . ARG A 1 112 ? -6.926 8.278 5.975 1.00 98.06 112 ARG A O 1
ATOM 906 N N . TYR A 1 113 ? -5.783 6.947 4.574 1.00 97.31 113 TYR A N 1
ATOM 907 C CA . TYR A 1 113 ? -6.388 5.710 5.071 1.00 97.31 113 TYR A CA 1
ATOM 908 C C . TYR A 1 113 ? -5.893 5.356 6.473 1.00 97.31 113 TYR A C 1
ATOM 910 O O . TYR A 1 113 ? -6.683 4.954 7.329 1.00 97.31 113 TYR A O 1
ATOM 918 N N . LEU A 1 114 ? -4.595 5.526 6.737 1.00 96.69 114 LEU A N 1
ATOM 919 C CA . LEU A 1 114 ? -4.034 5.308 8.067 1.00 96.69 114 LEU A CA 1
ATOM 920 C C . LEU A 1 114 ? -4.603 6.320 9.071 1.00 96.69 114 LEU A C 1
ATOM 922 O O . LEU A 1 114 ? -5.028 5.919 10.152 1.00 96.69 114 LEU A O 1
ATOM 926 N N . GLU A 1 115 ? -4.692 7.593 8.684 1.00 96.25 115 GLU A N 1
ATOM 927 C CA . GLU A 1 115 ? -5.278 8.659 9.501 1.00 96.25 115 GLU A CA 1
ATOM 928 C C . GLU A 1 115 ? -6.743 8.379 9.864 1.00 96.25 115 GLU A C 1
ATOM 930 O O . GLU A 1 115 ? -7.111 8.428 11.039 1.00 96.25 115 GLU A O 1
ATOM 935 N N . ALA A 1 116 ? -7.574 8.057 8.868 1.00 95.19 116 ALA A N 1
ATOM 936 C CA . ALA A 1 116 ? -9.008 7.849 9.062 1.00 95.19 116 ALA A CA 1
ATOM 937 C C . ALA A 1 116 ? -9.336 6.514 9.755 1.00 95.19 116 ALA A C 1
ATOM 939 O O . ALA A 1 116 ? -10.332 6.391 10.476 1.00 95.19 116 ALA A O 1
ATOM 940 N N . SER A 1 117 ? -8.516 5.483 9.532 1.00 94.62 117 SER A N 1
ATOM 941 C CA . SER A 1 117 ? -8.681 4.196 10.212 1.00 94.62 117 SER A CA 1
ATOM 942 C C . SER A 1 117 ? -8.198 4.236 11.659 1.00 94.62 117 SER A C 1
ATOM 944 O O . SER A 1 117 ? -8.775 3.534 12.495 1.00 94.62 117 SER A O 1
ATOM 946 N N . GLY A 1 118 ? -7.140 5.006 11.943 1.00 94.25 118 GLY A N 1
ATOM 947 C CA . GLY A 1 118 ? -6.525 5.103 13.264 1.00 94.25 118 GLY A CA 1
ATOM 948 C C . GLY A 1 118 ? -6.106 3.749 13.831 1.00 94.25 118 GLY A C 1
ATOM 949 O O . GLY A 1 118 ? -6.179 3.532 15.040 1.00 94.25 118 GLY A O 1
ATOM 950 N N . CYS A 1 119 ? -5.766 2.781 12.972 1.00 95.19 119 CYS A N 1
ATOM 951 C CA . CYS A 1 119 ? -5.562 1.400 13.390 1.00 95.19 119 CYS A CA 1
ATOM 952 C C . CYS A 1 119 ? -4.430 0.722 12.613 1.00 95.19 119 CYS A C 1
ATOM 954 O O . CYS A 1 119 ? -4.549 0.439 11.421 1.00 95.19 119 CYS A O 1
ATOM 956 N N . VAL A 1 120 ? -3.366 0.355 13.334 1.00 95.94 120 VAL A N 1
ATOM 957 C CA . VAL A 1 120 ? -2.219 -0.400 12.798 1.00 95.94 120 VAL A CA 1
ATOM 958 C C . VAL A 1 120 ? -2.660 -1.721 12.163 1.00 95.94 120 VAL A C 1
ATOM 960 O O . VAL A 1 120 ? -2.224 -2.054 11.064 1.00 95.94 120 VAL A O 1
ATOM 963 N N . GLY A 1 121 ? -3.599 -2.441 12.788 1.00 95.94 121 GLY A N 1
ATOM 964 C CA . GLY A 1 121 ? -4.170 -3.667 12.221 1.00 95.94 121 GLY A CA 1
ATOM 965 C C . GLY A 1 121 ? -4.901 -3.445 10.892 1.00 95.94 121 GLY A C 1
ATOM 966 O O . GLY A 1 121 ? -4.738 -4.248 9.978 1.00 95.94 121 GLY A O 1
ATOM 967 N N . MET A 1 122 ? -5.639 -2.336 10.739 1.00 96.50 122 MET A N 1
ATOM 968 C CA . MET A 1 122 ? -6.268 -1.979 9.457 1.00 96.50 122 MET A CA 1
ATOM 969 C C . MET A 1 122 ? -5.215 -1.666 8.397 1.00 96.50 122 MET A C 1
ATOM 971 O O . MET A 1 122 ? -5.277 -2.208 7.298 1.00 96.50 122 MET A O 1
ATOM 975 N N . CYS A 1 123 ? -4.223 -0.837 8.720 1.00 97.62 123 CYS A N 1
ATOM 976 C CA . CYS A 1 123 ? -3.128 -0.532 7.801 1.00 97.62 123 CYS A CA 1
ATOM 977 C C . CYS A 1 123 ? -2.408 -1.809 7.335 1.00 97.62 123 CYS A C 1
ATOM 979 O O . CYS A 1 123 ? -2.194 -2.004 6.140 1.00 97.62 123 CYS A O 1
ATOM 981 N N . THR A 1 124 ? -2.125 -2.721 8.266 1.00 97.19 124 THR A N 1
ATOM 982 C CA . THR A 1 124 ? -1.417 -3.978 7.999 1.00 97.19 124 THR A CA 1
ATOM 983 C C . THR A 1 124 ? -2.247 -4.930 7.143 1.00 97.19 124 THR A C 1
ATOM 985 O O . THR A 1 124 ? -1.814 -5.337 6.066 1.00 97.19 124 THR A O 1
ATOM 988 N N . ASN A 1 125 ? -3.453 -5.272 7.603 1.00 97.31 125 ASN A N 1
ATOM 989 C CA . ASN A 1 125 ? -4.230 -6.382 7.049 1.00 97.31 125 ASN A CA 1
ATOM 990 C C . ASN A 1 125 ? -5.184 -5.977 5.928 1.00 97.31 125 ASN A C 1
ATOM 992 O O . ASN A 1 125 ? -5.586 -6.843 5.156 1.00 97.31 125 ASN A O 1
ATOM 996 N N . MET A 1 126 ? -5.513 -4.688 5.813 1.00 96.50 126 MET A N 1
ATOM 997 C CA . MET A 1 126 ? -6.425 -4.185 4.783 1.00 96.50 126 MET A CA 1
ATOM 998 C C . MET A 1 126 ? -5.732 -3.381 3.681 1.00 96.50 126 MET A C 1
ATOM 1000 O O . MET A 1 126 ? -6.343 -3.136 2.649 1.00 96.50 126 MET A O 1
ATOM 1004 N N . CYS A 1 127 ? -4.486 -2.951 3.886 1.00 97.56 127 CYS A N 1
ATOM 1005 C CA . CYS A 1 127 ? -3.749 -2.156 2.905 1.00 97.56 127 CYS A CA 1
ATOM 1006 C C . CYS A 1 127 ? -2.405 -2.809 2.570 1.00 97.56 127 CYS A C 1
ATOM 1008 O O . CYS A 1 127 ? -2.266 -3.388 1.496 1.00 97.56 127 CYS A O 1
ATOM 1010 N N . LYS A 1 128 ? -1.444 -2.797 3.499 1.00 97.88 128 LYS A N 1
ATOM 1011 C CA . LYS A 1 128 ? -0.054 -3.204 3.260 1.00 97.88 128 LYS A CA 1
ATOM 1012 C C . LYS A 1 128 ? 0.083 -4.640 2.752 1.00 97.88 128 LYS A C 1
ATOM 1014 O O . LYS A 1 128 ? 0.468 -4.860 1.609 1.00 97.88 128 LYS A O 1
ATOM 1019 N N . VAL A 1 129 ? -0.224 -5.624 3.594 1.00 97.25 129 VAL A N 1
ATOM 1020 C CA . VAL A 1 129 ? 0.041 -7.038 3.298 1.00 97.25 129 VAL A CA 1
ATOM 1021 C C . VAL A 1 129 ? -0.709 -7.527 2.053 1.00 97.25 129 VAL A C 1
ATOM 1023 O O . VAL A 1 129 ? -0.063 -8.126 1.192 1.00 97.25 129 VAL A O 1
ATOM 1026 N N . PRO A 1 130 ? -2.027 -7.274 1.890 1.00 96.38 130 PRO A N 1
ATOM 1027 C CA . PRO A 1 130 ? -2.723 -7.734 0.693 1.00 96.38 130 PRO A CA 1
ATOM 1028 C C . PRO A 1 130 ? -2.238 -7.032 -0.583 1.00 96.38 130 PRO A C 1
ATOM 1030 O O . PRO A 1 130 ? -2.138 -7.694 -1.612 1.00 96.38 130 PRO A O 1
ATOM 1033 N N . THR A 1 131 ? -1.875 -5.745 -0.527 1.00 96.38 131 THR A N 1
ATOM 1034 C CA . THR A 1 131 ? -1.358 -5.014 -1.698 1.00 96.38 131 THR A CA 1
ATOM 1035 C C . THR A 1 131 ? 0.027 -5.515 -2.102 1.00 96.38 131 THR A C 1
ATOM 1037 O O . THR A 1 131 ? 0.236 -5.816 -3.274 1.00 96.38 131 THR A O 1
ATOM 1040 N N . GLN A 1 132 ? 0.955 -5.683 -1.151 1.00 97.62 132 GLN A N 1
ATOM 1041 C CA . GLN A 1 132 ? 2.284 -6.249 -1.427 1.00 97.62 132 GLN A CA 1
ATOM 1042 C C . GLN A 1 132 ? 2.180 -7.637 -2.065 1.00 97.62 132 GLN A C 1
ATOM 1044 O O . GLN A 1 132 ? 2.857 -7.915 -3.056 1.00 97.62 132 GLN A O 1
ATOM 1049 N N . ALA A 1 133 ? 1.312 -8.493 -1.520 1.00 95.19 133 ALA A N 1
ATOM 1050 C CA . ALA A 1 133 ? 1.110 -9.833 -2.045 1.00 95.19 133 ALA A CA 1
ATOM 1051 C C . ALA A 1 133 ? 0.483 -9.811 -3.440 1.00 95.19 133 ALA A C 1
ATOM 1053 O O . ALA A 1 133 ? 0.967 -10.490 -4.333 1.00 95.19 133 ALA A O 1
ATOM 1054 N N . TYR A 1 134 ? -0.539 -8.987 -3.669 1.00 93.19 134 TYR A N 1
ATOM 1055 C CA . TYR A 1 134 ? -1.135 -8.841 -4.993 1.00 93.19 134 TYR A CA 1
ATOM 1056 C C . TYR A 1 134 ? -0.107 -8.364 -6.036 1.00 93.19 134 TYR A C 1
ATOM 1058 O O . TYR A 1 134 ? 0.027 -8.966 -7.101 1.00 93.19 134 TYR A O 1
ATOM 1066 N N . PHE A 1 135 ? 0.674 -7.328 -5.724 1.00 93.00 135 PHE A N 1
ATOM 1067 C CA . PHE A 1 135 ? 1.681 -6.808 -6.650 1.00 93.00 135 PHE A CA 1
ATOM 1068 C C . PHE A 1 135 ? 2.793 -7.829 -6.936 1.00 93.00 135 PHE A C 1
ATOM 1070 O O . PHE A 1 135 ? 3.136 -8.083 -8.093 1.00 93.00 135 PHE A O 1
ATOM 1077 N N . THR A 1 136 ? 3.307 -8.473 -5.891 1.00 92.62 136 THR A N 1
ATOM 1078 C CA . THR A 1 136 ? 4.443 -9.397 -5.995 1.00 92.62 136 THR A CA 1
ATOM 1079 C C . THR A 1 136 ? 4.031 -10.749 -6.576 1.00 92.62 136 THR A C 1
ATOM 1081 O O . THR A 1 136 ? 4.650 -11.242 -7.516 1.00 92.62 136 THR A O 1
ATOM 1084 N N . GLU A 1 137 ? 2.972 -11.350 -6.036 1.00 90.69 137 GLU A N 1
ATOM 1085 C CA . GLU A 1 137 ? 2.570 -12.723 -6.339 1.00 90.69 137 GLU A CA 1
ATOM 1086 C C . GLU A 1 137 ? 1.613 -12.822 -7.515 1.00 90.69 137 GLU A C 1
ATOM 1088 O O . GLU A 1 137 ? 1.485 -13.916 -8.042 1.00 90.69 137 GLU A O 1
ATOM 1093 N N . GLU A 1 138 ? 0.919 -11.757 -7.929 1.00 87.19 138 GLU A N 1
ATOM 1094 C CA . GLU A 1 138 ? -0.114 -11.813 -8.976 1.00 87.19 138 GLU A CA 1
ATOM 1095 C C . GLU A 1 138 ? 0.225 -10.905 -10.150 1.00 87.19 138 GLU A C 1
ATOM 1097 O O . GLU A 1 138 ? 0.411 -11.401 -11.264 1.00 87.19 138 GLU A O 1
ATOM 1102 N N . PHE A 1 139 ? 0.396 -9.611 -9.888 1.00 86.81 139 PHE A N 1
ATOM 1103 C CA . PHE A 1 139 ? 0.735 -8.612 -10.899 1.00 86.81 139 PHE A CA 1
ATOM 1104 C C . PHE A 1 139 ? 2.142 -8.821 -11.487 1.00 86.81 139 PHE A C 1
ATOM 1106 O O . PHE A 1 139 ? 2.345 -8.609 -12.680 1.00 86.81 139 PHE A O 1
ATOM 1113 N N . GLY A 1 140 ? 3.092 -9.316 -10.683 1.00 89.19 140 GLY A N 1
ATOM 1114 C CA . GLY A 1 140 ? 4.456 -9.646 -11.114 1.00 89.19 140 GLY A CA 1
ATOM 1115 C C . GLY A 1 140 ? 5.470 -8.512 -10.981 1.00 89.19 140 GLY A C 1
ATOM 1116 O O . GLY A 1 140 ? 6.540 -8.580 -11.585 1.00 89.19 140 GLY A O 1
ATOM 1117 N N . LEU A 1 141 ? 5.153 -7.485 -10.195 1.00 92.19 141 LEU A N 1
ATOM 1118 C CA . LEU A 1 141 ? 6.067 -6.398 -9.868 1.00 92.19 141 LEU A CA 1
ATOM 1119 C C . LEU A 1 141 ? 6.237 -6.358 -8.347 1.00 92.19 141 LEU A C 1
ATOM 1121 O O . LEU A 1 141 ? 5.278 -6.009 -7.661 1.00 92.19 141 LEU A O 1
ATOM 1125 N N . PRO A 1 142 ? 7.420 -6.703 -7.811 1.00 95.38 142 PRO A N 1
ATOM 1126 C CA . PRO A 1 142 ? 7.660 -6.648 -6.375 1.00 95.38 142 PRO A CA 1
ATOM 1127 C C . PRO A 1 142 ? 7.315 -5.273 -5.796 1.00 95.38 142 PRO A C 1
ATOM 1129 O O . PRO A 1 142 ? 7.624 -4.245 -6.406 1.00 95.38 142 PRO A O 1
ATOM 1132 N N . LEU A 1 143 ? 6.658 -5.257 -4.641 1.00 97.31 143 LEU A N 1
ATOM 1133 C CA . LEU A 1 143 ? 6.295 -4.034 -3.936 1.00 97.31 143 LEU A CA 1
ATOM 1134 C C . LEU A 1 143 ? 6.516 -4.203 -2.434 1.00 97.31 143 LEU A C 1
ATOM 1136 O O . LEU A 1 143 ? 5.954 -5.112 -1.819 1.00 97.31 143 LEU A O 1
ATOM 1140 N N . THR A 1 144 ? 7.225 -3.244 -1.842 1.00 98.12 144 THR A N 1
ATOM 1141 C CA . THR A 1 144 ? 7.364 -3.099 -0.389 1.00 98.12 144 THR A CA 1
ATOM 1142 C C . THR A 1 144 ? 6.674 -1.827 0.074 1.00 98.12 144 THR A C 1
ATOM 1144 O O . THR A 1 144 ? 6.888 -0.758 -0.488 1.00 98.12 144 THR A O 1
ATOM 1147 N N . MET A 1 145 ? 5.864 -1.921 1.125 1.00 98.44 145 MET A N 1
ATOM 1148 C CA . MET A 1 145 ? 5.175 -0.792 1.740 1.00 98.44 145 MET A CA 1
ATOM 1149 C C . MET A 1 145 ? 5.660 -0.592 3.178 1.00 98.44 145 MET A C 1
ATOM 1151 O O . MET A 1 145 ? 5.684 -1.530 3.981 1.00 98.44 145 MET A O 1
ATOM 1155 N N . LYS A 1 146 ? 6.029 0.639 3.528 1.00 98.19 146 LYS A N 1
ATOM 1156 C CA . LYS A 1 146 ? 6.571 1.000 4.845 1.00 98.19 146 LYS A CA 1
ATOM 1157 C C . LYS A 1 146 ? 5.751 2.155 5.425 1.00 98.19 146 LYS A C 1
ATOM 1159 O O . LYS A 1 146 ? 6.063 3.312 5.152 1.00 98.19 146 LYS A O 1
ATOM 1164 N N . PRO A 1 147 ? 4.666 1.859 6.161 1.00 97.94 147 PRO A N 1
ATOM 1165 C CA . PRO A 1 147 ? 3.912 2.882 6.872 1.00 97.94 147 PRO A CA 1
ATOM 1166 C C . PRO A 1 147 ? 4.719 3.407 8.062 1.00 97.94 147 PRO A C 1
ATOM 1168 O O . PRO A 1 147 ? 5.364 2.628 8.766 1.00 97.94 147 PRO A O 1
ATOM 1171 N N . ASN A 1 148 ? 4.630 4.709 8.309 1.00 96.88 148 ASN A N 1
ATOM 1172 C CA . ASN A 1 148 ? 5.088 5.345 9.532 1.00 96.88 148 ASN A CA 1
ATOM 1173 C C . ASN A 1 148 ? 3.862 5.707 10.382 1.00 96.88 148 ASN A C 1
ATOM 1175 O O . ASN A 1 148 ? 2.969 6.441 9.958 1.00 96.88 148 ASN A O 1
ATOM 1179 N N . PHE A 1 149 ? 3.793 5.142 11.586 1.00 95.00 149 PHE A N 1
ATOM 1180 C CA . PHE A 1 149 ? 2.658 5.317 12.492 1.00 95.00 149 PHE A CA 1
ATOM 1181 C C . PHE A 1 149 ? 2.777 6.554 13.389 1.00 95.00 149 PHE A C 1
ATOM 1183 O O . PHE A 1 149 ? 1.820 6.868 14.092 1.00 95.00 149 PHE A O 1
ATOM 1190 N N . GLU A 1 150 ? 3.912 7.252 13.365 1.00 93.31 150 GLU A N 1
ATOM 1191 C CA . GLU A 1 150 ? 4.144 8.475 14.139 1.00 93.31 150 GLU A CA 1
ATOM 1192 C C . GLU A 1 150 ? 3.698 9.716 13.360 1.00 93.31 150 GLU A C 1
ATOM 1194 O O . GLU A 1 150 ? 2.928 10.526 13.876 1.00 93.31 150 GLU A O 1
ATOM 1199 N N . ASP A 1 151 ? 4.129 9.840 12.101 1.00 95.94 151 ASP A N 1
ATOM 1200 C CA . ASP A 1 151 ? 3.826 10.991 11.235 1.00 95.94 151 ASP A CA 1
ATOM 1201 C C . ASP A 1 151 ? 2.727 10.718 10.194 1.00 95.94 151 ASP A C 1
ATOM 1203 O O . ASP A 1 151 ? 2.323 11.623 9.461 1.00 95.94 151 ASP A O 1
ATOM 1207 N N . LEU A 1 152 ? 2.206 9.486 10.165 1.00 96.88 152 LEU A N 1
ATOM 1208 C CA . LEU A 1 152 ? 1.192 8.990 9.233 1.00 96.88 152 LEU A CA 1
ATOM 1209 C C . LEU A 1 152 ? 1.661 8.872 7.776 1.00 96.88 152 LEU A C 1
ATOM 1211 O O . LEU A 1 152 ? 0.826 8.612 6.911 1.00 96.88 152 LEU A O 1
ATOM 1215 N N . SER A 1 153 ? 2.944 9.036 7.465 1.00 98.31 153 SER A N 1
ATOM 1216 C CA . SER A 1 153 ? 3.471 8.847 6.109 1.00 98.31 153 SER A CA 1
ATOM 1217 C C . SER A 1 153 ? 3.507 7.366 5.700 1.00 98.31 153 SER A C 1
ATOM 1219 O O . SER A 1 153 ? 3.316 6.452 6.509 1.00 98.31 153 SER A O 1
ATOM 1221 N N . CYS A 1 154 ? 3.705 7.091 4.410 1.00 98.56 154 CYS A N 1
ATOM 1222 C CA . CYS A 1 154 ? 3.918 5.727 3.925 1.00 98.56 154 CYS A CA 1
ATOM 1223 C C . CYS A 1 154 ? 4.796 5.718 2.674 1.00 98.56 154 CYS A C 1
ATOM 1225 O O . CYS A 1 154 ? 4.525 6.431 1.711 1.00 98.56 154 CYS A O 1
ATOM 1227 N N . GLU A 1 155 ? 5.805 4.852 2.651 1.00 98.56 155 GLU A N 1
ATOM 1228 C CA . GLU A 1 155 ? 6.589 4.573 1.446 1.00 98.56 155 GLU A CA 1
ATOM 1229 C C . GLU A 1 155 ? 5.975 3.385 0.703 1.00 98.56 155 GLU A C 1
ATOM 1231 O O . GLU A 1 155 ? 5.634 2.376 1.322 1.00 98.56 155 GLU A O 1
ATOM 1236 N N . MET A 1 156 ? 5.861 3.478 -0.620 1.00 98.44 156 MET A N 1
ATOM 1237 C CA . MET A 1 156 ? 5.575 2.353 -1.512 1.00 98.44 156 MET A CA 1
ATOM 1238 C C . MET A 1 156 ? 6.727 2.228 -2.509 1.00 98.44 156 MET A C 1
ATOM 1240 O O . MET A 1 156 ? 6.919 3.099 -3.354 1.00 98.44 156 MET A O 1
ATOM 1244 N N . ILE A 1 157 ? 7.514 1.164 -2.393 1.00 98.44 157 ILE A N 1
ATOM 1245 C CA . ILE A 1 157 ? 8.755 0.960 -3.139 1.00 98.44 157 ILE A CA 1
ATOM 1246 C C . ILE A 1 157 ? 8.524 -0.123 -4.187 1.00 98.44 157 ILE A C 1
ATOM 1248 O O . ILE A 1 157 ? 8.531 -1.319 -3.883 1.00 98.44 157 ILE A O 1
ATOM 1252 N N . PHE A 1 158 ? 8.310 0.298 -5.429 1.00 97.69 158 PHE A N 1
ATOM 1253 C CA . PHE A 1 158 ? 8.140 -0.614 -6.554 1.00 97.69 158 PHE A CA 1
ATOM 1254 C C . PHE A 1 158 ? 9.494 -1.181 -6.990 1.00 97.69 158 PHE A C 1
ATOM 1256 O O . PHE A 1 158 ? 10.486 -0.457 -7.080 1.00 97.69 158 PHE A O 1
ATOM 1263 N N . GLY A 1 159 ? 9.528 -2.477 -7.289 1.00 96.12 159 GLY A N 1
ATOM 1264 C CA . GLY A 1 159 ? 10.734 -3.236 -7.620 1.00 96.12 159 GLY A CA 1
ATOM 1265 C C . GLY A 1 159 ? 11.441 -3.869 -6.417 1.00 96.12 159 GLY A C 1
ATOM 1266 O O . GLY A 1 159 ? 12.359 -4.654 -6.633 1.00 96.12 159 GLY A O 1
ATOM 1267 N N . GLN A 1 160 ? 11.009 -3.586 -5.181 1.00 97.25 160 GLN A N 1
ATOM 1268 C CA . GLN A 1 160 ? 11.535 -4.226 -3.973 1.00 97.25 160 GLN A CA 1
ATOM 1269 C C . GLN A 1 160 ? 10.615 -5.352 -3.510 1.00 97.25 160 GLN A C 1
ATOM 1271 O O . GLN A 1 160 ? 9.405 -5.162 -3.416 1.00 97.25 160 GLN A O 1
ATOM 1276 N N . ALA A 1 161 ? 11.181 -6.519 -3.200 1.00 96.56 161 ALA A N 1
ATOM 1277 C CA . ALA A 1 161 ? 10.414 -7.600 -2.592 1.00 96.56 161 ALA A CA 1
ATOM 1278 C C . ALA A 1 161 ? 10.060 -7.265 -1.131 1.00 96.56 161 ALA A C 1
ATOM 1280 O O . ALA A 1 161 ? 10.918 -6.745 -0.402 1.00 96.56 161 ALA A O 1
ATOM 1281 N N . PRO A 1 162 ? 8.823 -7.559 -0.686 1.00 96.62 162 PRO A N 1
ATOM 1282 C CA . PRO A 1 162 ? 8.445 -7.368 0.705 1.00 96.62 162 PRO A CA 1
ATOM 1283 C C . PRO A 1 162 ? 9.265 -8.298 1.610 1.00 96.62 162 PRO A C 1
ATOM 1285 O O . PRO A 1 162 ? 9.578 -9.423 1.207 1.00 96.62 162 PRO A O 1
ATOM 1288 N N . PRO A 1 163 ? 9.607 -7.862 2.833 1.00 94.56 163 PRO A N 1
ATOM 1289 C CA . PRO A 1 163 ? 10.264 -8.736 3.794 1.00 94.56 163 PRO A CA 1
ATOM 1290 C C . PRO A 1 163 ? 9.343 -9.902 4.202 1.00 94.56 163 PRO A C 1
ATOM 1292 O O . PRO A 1 163 ? 8.114 -9.773 4.131 1.00 94.56 163 PRO A O 1
ATOM 1295 N N . PRO A 1 164 ? 9.912 -11.023 4.683 1.00 91.81 164 PRO A N 1
ATOM 1296 C CA . PRO A 1 164 ? 9.149 -12.054 5.380 1.00 91.81 164 PRO A CA 1
ATOM 1297 C C . PRO A 1 164 ? 8.354 -11.472 6.554 1.00 91.81 164 PRO A C 1
ATOM 1299 O O . PRO A 1 164 ? 8.772 -10.489 7.170 1.00 91.81 164 PRO A O 1
ATOM 1302 N N . LEU A 1 165 ? 7.224 -12.098 6.892 1.00 86.75 165 LEU A N 1
ATOM 1303 C CA . LEU A 1 165 ? 6.311 -11.623 7.939 1.00 86.75 165 LEU A CA 1
ATOM 1304 C C . LEU A 1 165 ? 7.024 -11.436 9.285 1.00 86.75 165 LEU A C 1
ATOM 1306 O O . LEU A 1 165 ? 6.811 -10.442 9.970 1.00 86.75 165 LEU A O 1
ATOM 1310 N N . GLU A 1 166 ? 7.910 -12.361 9.636 1.00 87.62 166 GLU A N 1
ATOM 1311 C CA . GLU A 1 166 ? 8.646 -12.385 10.902 1.00 87.62 166 GLU A CA 1
ATOM 1312 C C . GLU A 1 166 ? 9.670 -11.248 11.010 1.00 87.62 166 GLU A C 1
ATOM 1314 O O . GLU A 1 166 ? 10.074 -10.876 12.109 1.00 87.62 166 GLU A O 1
ATOM 1319 N N . GLN A 1 167 ? 10.093 -10.699 9.869 1.00 92.69 167 GLN A N 1
ATOM 1320 C CA . GLN A 1 167 ? 11.090 -9.632 9.770 1.00 92.69 167 GLN A CA 1
ATOM 1321 C C . GLN A 1 167 ? 10.452 -8.266 9.502 1.00 92.69 167 GLN A C 1
ATOM 1323 O O . GLN A 1 167 ? 11.140 -7.245 9.527 1.00 92.69 167 GLN A O 1
ATOM 1328 N N . ASP A 1 168 ? 9.148 -8.222 9.223 1.00 95.06 168 ASP A N 1
ATOM 1329 C CA . ASP A 1 168 ? 8.465 -6.977 8.914 1.00 95.06 168 ASP A CA 1
ATOM 1330 C C . ASP A 1 168 ? 8.137 -6.213 10.212 1.00 95.06 168 ASP A C 1
ATOM 1332 O O . ASP A 1 168 ? 7.352 -6.691 11.040 1.00 95.06 168 ASP A O 1
ATOM 1336 N N . PRO A 1 169 ? 8.681 -4.993 10.396 1.00 95.19 169 PRO A N 1
ATOM 1337 C CA . PRO A 1 169 ? 8.534 -4.234 11.635 1.00 95.19 169 PRO A CA 1
ATOM 1338 C C . PRO A 1 169 ? 7.085 -3.868 11.955 1.00 95.19 169 PRO A C 1
ATOM 1340 O O . PRO A 1 169 ? 6.805 -3.479 13.085 1.00 95.19 169 PRO A O 1
ATOM 1343 N N . VAL A 1 170 ? 6.148 -3.985 11.004 1.00 95.31 170 VAL A N 1
ATOM 1344 C CA . VAL A 1 170 ? 4.720 -3.748 11.257 1.00 95.31 170 VAL A CA 1
ATOM 1345 C C . VAL A 1 170 ? 4.140 -4.724 12.292 1.00 95.31 170 VAL A C 1
ATOM 1347 O O . VAL A 1 170 ? 3.207 -4.382 13.019 1.00 95.31 170 VAL A O 1
ATOM 1350 N N . TYR A 1 171 ? 4.715 -5.925 12.400 1.00 94.25 171 TYR A N 1
ATOM 1351 C CA . TYR A 1 171 ? 4.239 -6.991 13.282 1.00 94.25 171 TYR A CA 1
ATOM 1352 C C . TYR A 1 171 ? 4.633 -6.829 14.746 1.00 94.25 171 TYR A C 1
ATOM 1354 O O . TYR A 1 171 ? 4.154 -7.605 15.575 1.00 94.25 171 TYR A O 1
ATOM 1362 N N . THR A 1 172 ? 5.467 -5.844 15.068 1.00 92.94 172 THR A N 1
ATOM 1363 C CA . THR A 1 172 ? 5.867 -5.497 16.439 1.00 92.94 172 THR A CA 1
ATOM 1364 C C . THR A 1 172 ? 5.337 -4.131 16.874 1.00 92.94 172 THR A C 1
ATOM 1366 O O . THR A 1 172 ? 5.544 -3.732 18.015 1.00 92.94 172 THR A O 1
ATOM 1369 N N . GLN A 1 173 ? 4.612 -3.422 16.001 1.00 92.88 173 GLN A N 1
ATOM 1370 C CA . GLN A 1 173 ? 4.123 -2.075 16.289 1.00 92.88 173 GLN A CA 1
ATOM 1371 C C . GLN A 1 173 ? 3.057 -2.065 17.393 1.00 92.88 173 GLN A C 1
ATOM 1373 O O . GLN A 1 173 ? 2.140 -2.898 17.361 1.00 92.88 173 GLN A O 1
ATOM 1378 N N . PRO A 1 174 ? 3.100 -1.089 18.319 1.00 93.31 174 PRO A N 1
ATOM 1379 C CA . PRO A 1 174 ? 2.021 -0.864 19.276 1.00 93.31 174 PRO A CA 1
ATOM 1380 C C . PRO A 1 174 ? 0.741 -0.409 18.562 1.00 93.31 174 PRO A C 1
ATOM 1382 O O . PRO A 1 174 ? 0.748 -0.056 17.382 1.00 93.31 174 PRO A O 1
ATOM 1385 N N . CYS A 1 175 ? -0.406 -0.409 19.254 1.00 93.62 175 CYS A N 1
ATOM 1386 C CA . CYS A 1 175 ? -1.605 0.180 18.645 1.00 93.62 175 CYS A CA 1
ATOM 1387 C C . CYS A 1 175 ? -1.444 1.697 18.480 1.00 93.62 175 CYS A C 1
ATOM 1389 O O . CYS A 1 175 ? -0.728 2.356 19.227 1.00 93.62 175 CYS A O 1
ATOM 1391 N N . PHE A 1 176 ? -2.210 2.263 17.551 1.00 88.25 176 PHE A N 1
ATOM 1392 C CA . PHE A 1 176 ? -2.216 3.695 17.284 1.00 88.25 176 PHE A CA 1
ATOM 1393 C C . PHE A 1 176 ? -2.774 4.478 18.490 1.00 88.25 176 PHE A C 1
ATOM 1395 O O . PHE A 1 176 ? -3.977 4.441 18.767 1.00 88.25 176 PHE A O 1
ATOM 1402 N N . VAL A 1 177 ? -1.887 5.159 19.223 1.00 80.94 177 VAL A N 1
ATOM 1403 C CA . VAL A 1 177 ? -2.171 5.784 20.530 1.00 80.94 177 VAL A CA 1
ATOM 1404 C C . VAL A 1 177 ? -3.348 6.765 20.510 1.00 80.94 177 VAL A C 1
ATOM 1406 O O . VAL A 1 177 ? -4.184 6.669 21.411 1.00 80.94 177 VAL A O 1
ATOM 1409 N N . PRO A 1 178 ? -3.486 7.668 19.519 1.00 78.94 178 PRO A N 1
ATOM 1410 C CA . PRO A 1 178 ? -4.532 8.689 19.572 1.00 78.94 178 PRO A CA 1
ATOM 1411 C C . PRO A 1 178 ? -5.965 8.143 19.473 1.00 78.94 178 PRO A C 1
ATOM 1413 O O . PRO A 1 178 ? -6.890 8.804 19.934 1.00 78.94 178 PRO A O 1
ATOM 1416 N N . GLN A 1 179 ? -6.172 6.965 18.867 1.00 80.06 179 GLN A N 1
ATOM 1417 C CA . GLN A 1 179 ? -7.515 6.486 18.493 1.00 80.06 179 GLN A CA 1
ATOM 1418 C C . GLN A 1 179 ? -7.823 5.040 18.925 1.00 80.06 179 GLN A C 1
ATOM 1420 O O . GLN A 1 179 ? -8.924 4.546 18.676 1.00 80.06 179 GLN A O 1
ATOM 1425 N N . CYS A 1 180 ? -6.889 4.337 19.579 1.00 85.81 180 CYS A N 1
ATOM 1426 C CA . CYS A 1 180 ? -7.080 2.942 19.973 1.00 85.81 180 CYS A CA 1
ATOM 1427 C C . CYS A 1 180 ? -7.070 2.749 21.494 1.00 85.81 180 CYS A C 1
ATOM 1429 O O . CYS A 1 180 ? -6.056 2.963 22.156 1.00 85.81 180 CYS A O 1
ATOM 1431 N N . SER A 1 181 ? -8.172 2.229 22.044 1.00 84.31 181 SER A N 1
ATOM 1432 C CA . SER A 1 181 ? -8.302 1.915 23.476 1.00 84.31 181 SER A CA 1
ATOM 1433 C C . SER A 1 181 ? -7.294 0.875 23.983 1.00 84.31 181 SER A C 1
ATOM 1435 O O . SER A 1 181 ? -6.977 0.859 25.169 1.00 84.31 181 SER A O 1
ATOM 1437 N N . LEU A 1 182 ? -6.760 0.037 23.090 1.00 82.38 182 LEU A N 1
ATOM 1438 C CA . LEU A 1 182 ? -5.771 -0.996 23.411 1.00 82.38 182 LEU A CA 1
ATOM 1439 C C . LEU A 1 182 ? -4.327 -0.466 23.442 1.00 82.38 182 LEU A C 1
ATOM 1441 O O . LEU A 1 182 ? -3.429 -1.176 23.883 1.00 82.38 182 LEU A O 1
ATOM 1445 N N . ALA A 1 183 ? -4.075 0.767 22.985 1.00 81.12 183 ALA A N 1
ATOM 1446 C CA . ALA A 1 183 ? -2.715 1.276 22.785 1.00 81.12 183 ALA A CA 1
ATOM 1447 C C . ALA A 1 183 ? -1.880 1.407 24.059 1.00 81.12 183 ALA A C 1
ATOM 1449 O O . ALA A 1 183 ? -0.660 1.381 23.987 1.00 81.12 183 ALA A O 1
ATOM 1450 N N . LYS A 1 184 ? -2.524 1.525 25.222 1.00 79.94 184 LYS A N 1
ATOM 1451 C CA . LYS A 1 184 ? -1.837 1.603 26.521 1.00 79.94 184 LYS A CA 1
ATOM 1452 C C . LYS A 1 184 ? -1.740 0.256 27.240 1.00 79.94 184 LYS A C 1
ATOM 1454 O O . LYS A 1 184 ? -1.252 0.212 28.361 1.00 79.94 184 LYS A O 1
ATOM 1459 N N . GLN A 1 185 ? -2.271 -0.810 26.645 1.00 76.75 185 GLN A N 1
ATOM 1460 C CA . GLN A 1 185 ? -2.449 -2.102 27.314 1.00 76.75 185 GLN A CA 1
ATOM 1461 C C . GLN A 1 185 ? -1.462 -3.164 26.834 1.00 76.75 185 GLN A C 1
ATOM 1463 O O . GLN A 1 185 ? -1.180 -4.100 27.574 1.00 76.75 185 GLN A O 1
ATOM 1468 N N . LEU A 1 186 ? -0.974 -3.047 25.599 1.00 81.38 186 LEU A N 1
ATOM 1469 C CA . LEU A 1 186 ? -0.149 -4.057 24.946 1.00 81.38 186 LEU A CA 1
ATOM 1470 C C . LEU A 1 186 ? 1.005 -3.385 24.207 1.00 81.38 186 LEU A C 1
ATOM 1472 O O . LEU A 1 186 ? 0.805 -2.368 23.542 1.00 81.38 186 LEU A O 1
ATOM 1476 N N . GLU A 1 187 ? 2.188 -3.992 24.286 1.00 86.25 187 GLU A N 1
ATOM 1477 C CA . GLU A 1 187 ? 3.386 -3.533 23.569 1.00 86.25 187 GLU A CA 1
ATOM 1478 C C . GLU A 1 187 ? 3.237 -3.691 22.053 1.00 86.25 187 GLU A C 1
ATOM 1480 O O . GLU A 1 187 ? 3.718 -2.866 21.283 1.00 86.25 187 GLU A O 1
ATOM 1485 N N . THR A 1 188 ? 2.509 -4.720 21.614 1.00 91.69 188 THR A N 1
ATOM 1486 C CA . THR A 1 188 ? 2.209 -4.970 20.204 1.00 91.69 188 THR A CA 1
ATOM 1487 C C . THR A 1 188 ? 0.706 -4.970 19.964 1.00 91.69 188 THR A C 1
ATOM 1489 O O . THR A 1 188 ? -0.081 -5.498 20.751 1.00 91.69 188 THR A O 1
ATOM 1492 N N . CYS A 1 189 ? 0.287 -4.390 18.843 1.00 92.94 189 CYS A N 1
ATOM 1493 C CA . CYS A 1 189 ? -1.108 -4.342 18.448 1.00 92.94 189 CYS A CA 1
ATOM 1494 C C . CYS A 1 189 ? -1.647 -5.755 18.161 1.00 92.94 189 CYS A C 1
ATOM 1496 O O . CYS A 1 189 ? -1.240 -6.363 17.177 1.00 92.94 189 CYS A O 1
ATOM 1498 N N . PRO A 1 190 ? -2.650 -6.264 18.901 1.00 92.25 190 PRO A N 1
ATOM 1499 C CA . PRO A 1 190 ? -3.159 -7.627 18.705 1.00 92.25 190 PRO A CA 1
ATOM 1500 C C . PRO A 1 190 ? -3.929 -7.797 17.384 1.00 92.25 190 PRO A C 1
ATOM 1502 O O . PRO A 1 190 ? -4.332 -8.895 17.017 1.00 92.25 190 PRO A O 1
ATOM 1505 N N . LYS A 1 191 ? -4.181 -6.698 16.661 1.00 93.19 191 LYS A N 1
ATOM 1506 C CA . LYS A 1 191 ? -4.895 -6.710 15.381 1.00 93.19 191 LYS A CA 1
ATOM 1507 C C . LYS A 1 191 ? -3.978 -6.872 14.171 1.00 93.19 191 LYS A C 1
ATOM 1509 O O . LYS A 1 191 ? -4.517 -7.017 13.080 1.00 93.19 191 LYS A O 1
ATOM 1514 N N . VAL A 1 192 ? -2.649 -6.801 14.318 1.00 93.81 192 VAL A N 1
ATOM 1515 C CA . VAL A 1 192 ? -1.719 -7.010 13.184 1.00 93.81 192 VAL A CA 1
ATOM 1516 C C . VAL A 1 192 ? -1.624 -8.486 12.817 1.00 93.81 192 VAL A C 1
ATOM 1518 O O . VAL A 1 192 ? -1.571 -8.827 11.638 1.00 93.81 192 VAL A O 1
ATOM 1521 N N . ASP A 1 193 ? -1.715 -9.351 13.822 1.00 91.75 193 ASP A N 1
ATOM 1522 C CA . ASP A 1 193 ? -1.691 -10.797 13.694 1.00 91.75 193 ASP A CA 1
ATOM 1523 C C . ASP A 1 193 ? -2.600 -11.405 14.767 1.00 91.75 193 ASP A C 1
ATOM 1525 O O . ASP A 1 193 ? -2.252 -11.460 15.943 1.00 91.75 193 ASP A O 1
ATOM 1529 N N . THR A 1 194 ? -3.797 -11.816 14.353 1.00 88.56 194 THR A N 1
ATOM 1530 C CA . THR A 1 194 ? -4.802 -12.398 15.255 1.00 88.56 194 THR A CA 1
ATOM 1531 C C . THR A 1 194 ? -4.549 -13.874 15.555 1.00 88.56 194 THR A C 1
ATOM 1533 O O . THR A 1 194 ? -5.306 -14.467 16.318 1.00 88.56 194 THR A O 1
ATOM 1536 N N . GLU A 1 195 ? -3.584 -14.493 14.874 1.00 83.44 195 GLU A N 1
ATOM 1537 C CA . GLU A 1 195 ? -3.238 -15.909 15.035 1.00 83.44 195 GLU A CA 1
ATOM 1538 C C . GLU A 1 195 ? -2.038 -16.082 15.971 1.00 83.44 195 GLU A C 1
ATOM 1540 O O . GLU A 1 195 ? -1.822 -17.173 16.502 1.00 83.44 195 GLU A O 1
ATOM 1545 N N . ARG A 1 196 ? -1.305 -14.995 16.251 1.00 77.44 196 ARG A N 1
ATOM 1546 C CA . ARG A 1 196 ? -0.251 -14.981 17.261 1.00 77.44 196 ARG A CA 1
ATOM 1547 C C . ARG A 1 196 ? -0.808 -15.391 18.628 1.00 77.44 196 ARG A C 1
ATOM 1549 O O . ARG A 1 196 ? -1.783 -14.791 19.090 1.00 77.44 196 ARG A O 1
ATOM 1556 N N . PRO A 1 197 ? -0.172 -16.350 19.325 1.00 64.62 197 PRO A N 1
ATOM 1557 C CA . PRO A 1 197 ? -0.494 -16.629 20.716 1.00 64.62 197 PRO A CA 1
ATOM 1558 C C . PRO A 1 197 ? -0.388 -15.338 21.534 1.00 64.62 197 PRO A C 1
ATOM 1560 O O . PRO A 1 197 ? 0.617 -14.634 21.439 1.00 64.62 197 PRO A O 1
ATOM 1563 N N . ASN A 1 198 ? -1.414 -15.013 22.326 1.00 55.91 198 ASN A N 1
ATOM 1564 C CA . ASN A 1 198 ? -1.351 -13.888 23.260 1.00 55.91 198 ASN A CA 1
ATOM 1565 C C . ASN A 1 198 ? -0.204 -14.138 24.249 1.00 55.91 198 ASN A C 1
ATOM 1567 O O . ASN A 1 198 ? -0.359 -14.898 25.203 1.00 55.91 198 ASN A O 1
ATOM 1571 N N . VAL A 1 199 ? 0.948 -13.509 24.024 1.00 50.00 199 VAL A N 1
ATOM 1572 C CA . VAL A 1 199 ? 2.014 -13.449 25.022 1.00 50.00 199 VAL A CA 1
ATOM 1573 C C . VAL A 1 199 ? 1.615 -12.352 25.999 1.00 50.00 199 VAL A C 1
ATOM 1575 O O . VAL A 1 199 ? 1.718 -11.165 25.699 1.00 50.00 199 VAL A O 1
ATOM 1578 N N . THR A 1 200 ? 1.078 -12.746 27.150 1.00 41.69 200 THR A N 1
ATOM 1579 C CA . THR A 1 200 ? 0.832 -11.821 28.258 1.00 41.69 200 THR A CA 1
ATOM 1580 C C . THR A 1 200 ? 2.185 -11.288 28.743 1.00 41.69 200 THR A C 1
ATOM 1582 O O . THR A 1 200 ? 3.046 -12.108 29.079 1.00 41.69 200 THR A O 1
ATOM 1585 N N . PRO A 1 201 ? 2.403 -9.963 28.825 1.00 41.78 201 PRO A N 1
ATOM 1586 C CA . PRO A 1 201 ? 3.598 -9.424 29.464 1.00 41.78 201 PRO A CA 1
ATOM 1587 C C . PRO A 1 201 ? 3.587 -9.860 30.937 1.00 41.78 201 PRO A C 1
ATOM 1589 O O . PRO A 1 201 ? 2.745 -9.406 31.711 1.00 41.78 201 PRO A O 1
ATOM 1592 N N . GLY A 1 202 ? 4.446 -10.816 31.302 1.00 47.25 202 GLY A N 1
ATOM 1593 C CA . GLY A 1 202 ? 4.547 -11.350 32.668 1.00 47.25 202 GLY A CA 1
ATOM 1594 C C . GLY A 1 202 ? 4.668 -12.872 32.804 1.00 47.25 202 GLY A C 1
ATOM 1595 O O . GLY A 1 202 ? 4.905 -13.343 33.912 1.00 47.25 202 GLY A O 1
ATOM 1596 N N . ALA A 1 203 ? 4.542 -13.654 31.728 1.00 38.69 203 ALA A N 1
ATOM 1597 C CA . ALA A 1 203 ? 4.914 -15.071 31.760 1.00 38.69 203 ALA A CA 1
ATOM 1598 C C . ALA A 1 203 ? 6.352 -15.231 31.249 1.00 38.69 203 ALA A C 1
ATOM 1600 O O . ALA A 1 203 ? 6.591 -15.358 30.050 1.00 38.69 203 ALA A O 1
ATOM 1601 N N . GLU A 1 204 ? 7.307 -15.168 32.174 1.00 33.34 204 GLU A N 1
ATOM 1602 C CA . GLU A 1 204 ? 8.706 -15.510 31.928 1.00 33.34 204 GLU A CA 1
ATOM 1603 C C . GLU A 1 204 ? 8.775 -16.915 31.310 1.00 33.34 204 GLU A C 1
ATOM 1605 O O . GLU A 1 204 ? 8.268 -17.888 31.877 1.00 33.34 204 GLU A O 1
ATOM 1610 N N . ALA A 1 205 ? 9.345 -17.021 30.108 1.00 38.22 205 ALA A N 1
ATOM 1611 C CA . ALA A 1 205 ? 9.657 -18.317 29.526 1.00 38.22 205 ALA A CA 1
ATOM 1612 C C . ALA A 1 205 ? 10.631 -19.042 30.471 1.00 38.22 205 ALA A C 1
ATOM 1614 O O . ALA A 1 205 ? 11.572 -18.406 30.949 1.00 38.22 205 ALA A O 1
ATOM 1615 N N . PRO A 1 206 ? 10.457 -20.346 30.756 1.00 36.09 206 PRO A N 1
ATOM 1616 C CA . PRO A 1 206 ? 11.429 -21.063 31.562 1.00 36.09 206 PRO A CA 1
ATOM 1617 C C . PRO A 1 206 ? 12.765 -21.063 30.817 1.00 36.09 206 PRO A C 1
ATOM 1619 O O . PRO A 1 206 ? 12.897 -21.653 29.744 1.00 36.09 206 PRO A O 1
ATOM 1622 N N . SER A 1 207 ? 13.740 -20.362 31.392 1.00 33.00 207 SER A N 1
ATOM 1623 C CA . SER A 1 207 ? 15.126 -20.331 30.944 1.00 33.00 207 SER A CA 1
ATOM 1624 C C . SER A 1 207 ? 15.624 -21.760 30.701 1.00 33.00 207 SER A C 1
ATOM 1626 O O . SER A 1 207 ? 15.558 -22.580 31.625 1.00 33.00 207 SER A O 1
ATOM 1628 N N . PRO A 1 208 ? 16.134 -22.104 29.504 1.00 40.25 208 PRO A N 1
ATOM 1629 C CA . PRO A 1 208 ? 16.831 -23.365 29.337 1.00 40.25 208 PRO A CA 1
ATOM 1630 C C . PRO A 1 208 ? 18.079 -23.331 30.222 1.00 40.25 208 PRO A C 1
ATOM 1632 O O . PRO A 1 208 ? 18.858 -22.377 30.204 1.00 40.25 208 PRO A O 1
ATOM 1635 N N . GLY A 1 209 ? 18.190 -24.359 31.060 1.00 33.97 209 GLY A N 1
ATOM 1636 C CA . GLY A 1 209 ? 19.180 -24.475 32.117 1.00 33.97 209 GLY A CA 1
ATOM 1637 C C . GLY A 1 209 ? 20.611 -24.230 31.649 1.00 33.97 209 GLY A C 1
ATOM 1638 O O . GLY A 1 209 ? 21.050 -24.678 30.592 1.00 33.97 209 GLY A O 1
ATOM 1639 N N . VAL A 1 210 ? 21.326 -23.522 32.513 1.00 32.50 210 VAL A N 1
ATOM 1640 C CA . VAL A 1 210 ? 22.754 -23.232 32.467 1.00 32.50 210 VAL A CA 1
ATOM 1641 C C . VAL A 1 210 ? 23.561 -24.520 32.268 1.00 32.50 210 VAL A C 1
ATOM 1643 O O . VAL A 1 210 ? 23.563 -25.394 33.131 1.00 32.50 210 VAL A O 1
ATOM 1646 N N . ALA A 1 211 ? 24.321 -24.591 31.176 1.00 32.22 211 ALA A N 1
ATOM 1647 C CA . ALA A 1 211 ? 25.528 -25.404 31.095 1.00 32.22 211 ALA A CA 1
ATOM 1648 C C . ALA A 1 211 ? 26.716 -24.454 30.907 1.00 32.22 211 ALA A C 1
ATOM 1650 O O . ALA A 1 211 ? 26.870 -23.803 29.876 1.00 32.22 211 ALA A O 1
ATOM 1651 N N . ALA A 1 212 ? 27.509 -24.328 31.966 1.00 29.66 212 ALA A N 1
ATOM 1652 C CA . ALA A 1 212 ? 28.703 -23.505 32.034 1.00 29.66 212 ALA A CA 1
ATOM 1653 C C . ALA A 1 212 ? 29.870 -24.145 31.267 1.00 29.66 212 ALA A C 1
ATOM 1655 O O . ALA A 1 212 ? 30.133 -25.330 31.454 1.00 29.66 212 ALA A O 1
ATOM 1656 N N . ALA A 1 213 ? 30.630 -23.345 30.511 1.00 31.34 213 ALA A N 1
ATOM 1657 C CA . ALA A 1 213 ? 32.063 -23.562 30.299 1.00 31.34 213 ALA A CA 1
ATOM 1658 C C . ALA A 1 213 ? 32.759 -22.308 29.728 1.00 31.34 213 ALA A C 1
ATOM 1660 O O . ALA A 1 213 ? 32.499 -21.911 28.600 1.00 31.34 213 ALA A O 1
ATOM 1661 N N . GLY A 1 214 ? 33.693 -21.755 30.515 1.00 29.44 214 GLY A N 1
ATOM 1662 C CA . GLY A 1 214 ? 35.011 -21.294 30.051 1.00 29.44 214 GLY A CA 1
ATOM 1663 C C . GLY A 1 214 ? 35.113 -19.957 29.312 1.00 29.44 214 GLY A C 1
ATOM 1664 O O . GLY A 1 214 ? 34.863 -19.877 28.117 1.00 29.44 214 GLY A O 1
ATOM 1665 N N . GLY A 1 215 ? 35.596 -18.925 30.012 1.00 27.11 215 GLY A N 1
ATOM 1666 C CA . GLY A 1 215 ? 35.971 -17.636 29.426 1.00 27.11 215 GLY A CA 1
ATOM 1667 C C . GLY A 1 215 ? 37.393 -17.577 28.853 1.00 27.11 215 GLY A C 1
ATOM 1668 O O . GLY A 1 215 ? 38.262 -18.354 29.239 1.00 27.11 215 GLY A O 1
ATOM 1669 N N . ALA A 1 216 ? 37.620 -16.591 27.980 1.00 33.12 216 ALA A N 1
ATOM 1670 C CA . ALA A 1 216 ? 38.905 -15.948 27.677 1.00 33.12 216 ALA A CA 1
ATOM 1671 C C . ALA A 1 216 ? 38.649 -14.617 26.913 1.00 33.12 216 ALA A C 1
ATOM 1673 O O . ALA A 1 216 ? 37.560 -14.447 26.364 1.00 33.12 216 ALA A O 1
ATOM 1674 N N . PRO A 1 217 ? 39.585 -13.644 26.936 1.00 33.59 217 PRO A N 1
ATOM 1675 C CA . PRO A 1 217 ? 39.271 -12.212 26.982 1.00 33.59 217 PRO A CA 1
ATOM 1676 C C . PRO A 1 217 ? 39.241 -11.487 25.625 1.00 33.59 217 PRO A C 1
ATOM 1678 O O . PRO A 1 217 ? 39.789 -11.946 24.626 1.00 33.59 217 PRO A O 1
ATOM 1681 N N . ALA A 1 218 ? 38.622 -10.304 25.643 1.00 31.89 218 ALA A N 1
ATOM 1682 C CA . ALA A 1 218 ? 38.485 -9.376 24.524 1.00 31.89 218 ALA A CA 1
ATOM 1683 C C . ALA A 1 218 ? 39.820 -8.722 24.093 1.00 31.89 218 ALA A C 1
ATOM 1685 O O . ALA A 1 218 ? 40.632 -8.377 24.956 1.00 31.89 218 ALA A O 1
ATOM 1686 N N . PRO A 1 219 ? 40.030 -8.472 22.785 1.00 37.84 219 PRO A N 1
ATOM 1687 C CA . PRO A 1 219 ? 41.105 -7.613 22.296 1.00 37.84 219 PRO A CA 1
ATOM 1688 C C . PRO A 1 219 ? 40.714 -6.115 22.298 1.00 37.84 219 PRO A C 1
ATOM 1690 O O . PRO A 1 219 ? 39.527 -5.785 22.249 1.00 37.84 219 PRO A O 1
ATOM 1693 N N . PRO A 1 220 ? 41.701 -5.196 22.358 1.00 34.66 220 PRO A N 1
ATOM 1694 C CA . PRO A 1 220 ? 41.475 -3.766 22.555 1.00 34.66 220 PRO A CA 1
ATOM 1695 C C . PRO A 1 220 ? 41.180 -3.003 21.254 1.00 34.66 220 PRO A C 1
ATOM 1697 O O . PRO A 1 220 ? 41.579 -3.400 20.160 1.00 34.66 220 PRO A O 1
ATOM 1700 N N . ALA A 1 221 ? 40.514 -1.858 21.414 1.00 33.16 221 ALA A N 1
ATOM 1701 C CA . ALA A 1 221 ? 40.243 -0.868 20.375 1.00 33.16 221 ALA A CA 1
ATOM 1702 C C . ALA A 1 221 ? 41.511 -0.120 19.913 1.00 33.16 221 ALA A C 1
ATOM 1704 O O . ALA A 1 221 ? 42.417 0.087 20.725 1.00 33.16 221 ALA A O 1
ATOM 1705 N N . PRO A 1 222 ? 41.542 0.404 18.674 1.00 35.84 222 PRO A N 1
ATOM 1706 C CA . PRO A 1 222 ? 42.433 1.494 18.315 1.00 35.84 222 PRO A CA 1
ATOM 1707 C C . PRO A 1 222 ? 41.709 2.843 18.196 1.00 35.84 222 PRO A C 1
ATOM 1709 O O . PRO A 1 222 ? 40.499 2.942 17.998 1.00 35.84 222 PRO A O 1
ATOM 1712 N N . ALA A 1 223 ? 42.528 3.876 18.370 1.00 29.52 223 ALA A N 1
ATOM 1713 C CA . ALA A 1 223 ? 42.196 5.266 18.613 1.00 29.52 223 ALA A CA 1
ATOM 1714 C C . ALA A 1 223 ? 42.065 6.138 17.346 1.00 29.52 223 ALA A C 1
ATOM 1716 O O . ALA A 1 223 ? 42.341 5.735 16.220 1.00 29.52 223 ALA A O 1
ATOM 1717 N N . VAL A 1 224 ? 41.651 7.371 17.631 1.00 30.42 224 VAL A N 1
ATOM 1718 C CA . VAL A 1 224 ? 41.318 8.539 16.807 1.00 30.42 224 VAL A CA 1
ATOM 1719 C C . VAL A 1 224 ? 42.496 9.140 16.019 1.00 30.42 224 VAL A C 1
ATOM 1721 O O . VAL A 1 224 ? 43.585 9.289 16.563 1.00 30.42 224 VAL A O 1
ATOM 1724 N N . ALA A 1 225 ? 42.215 9.628 14.803 1.00 28.94 225 ALA A N 1
ATOM 1725 C CA . ALA A 1 225 ? 42.771 10.833 14.148 1.00 28.94 225 ALA A CA 1
ATOM 1726 C C . ALA A 1 225 ? 41.895 11.111 12.899 1.00 28.94 225 ALA A C 1
ATOM 1728 O O . ALA A 1 225 ? 41.498 10.156 12.247 1.00 28.94 225 ALA A O 1
ATOM 1729 N N . GLY A 1 226 ? 41.494 12.305 12.455 1.00 24.16 226 GLY A N 1
ATOM 1730 C CA . GLY A 1 226 ? 41.807 13.702 12.755 1.00 24.16 226 GLY A CA 1
ATOM 1731 C C . GLY A 1 226 ? 41.704 14.505 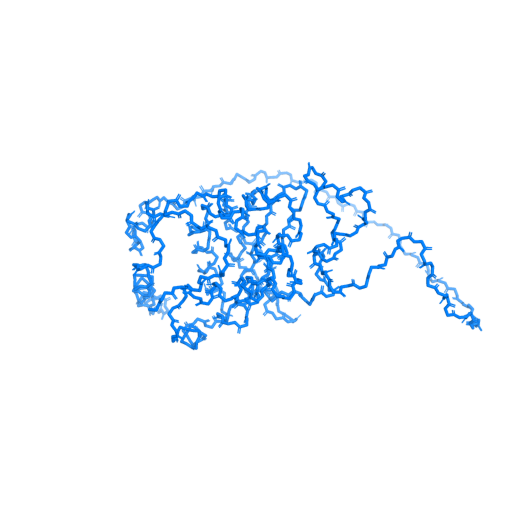11.436 1.00 24.16 226 GLY A C 1
ATOM 1732 O O . GLY A 1 226 ? 42.183 14.021 10.415 1.00 24.16 226 GLY A O 1
ATOM 1733 N N . SER A 1 227 ? 41.141 15.727 11.476 1.00 26.41 227 SER A N 1
ATOM 1734 C CA . SER A 1 227 ? 41.014 16.744 10.390 1.00 26.41 227 SER A CA 1
ATOM 1735 C C . SER A 1 227 ? 40.027 16.420 9.249 1.00 26.41 227 SER A C 1
ATOM 1737 O O . SER A 1 227 ? 39.957 15.289 8.802 1.00 26.41 227 SER A O 1
ATOM 1739 N N . GLY A 1 228 ? 39.213 17.319 8.694 1.00 24.52 228 GLY A N 1
ATOM 1740 C CA . GLY A 1 228 ? 39.050 18.770 8.791 1.00 24.52 228 GLY A CA 1
ATOM 1741 C C . GLY A 1 228 ? 38.502 19.273 7.441 1.00 24.52 228 GLY A C 1
ATOM 1742 O O . GLY A 1 228 ? 38.938 18.761 6.413 1.00 24.52 228 GLY A O 1
ATOM 1743 N N . HIS A 1 229 ? 37.595 20.260 7.482 1.00 27.52 229 HIS A N 1
ATOM 1744 C CA . HIS A 1 229 ? 37.117 21.186 6.428 1.00 27.52 229 HIS A CA 1
ATOM 1745 C C . HIS A 1 229 ? 35.599 21.196 6.195 1.00 27.52 229 HIS A C 1
ATOM 1747 O O . HIS A 1 229 ? 35.031 20.353 5.506 1.00 27.52 229 HIS A O 1
ATOM 1753 N N . ASP A 1 230 ? 34.988 22.254 6.730 1.00 27.17 230 ASP A N 1
ATOM 1754 C CA . ASP A 1 230 ? 33.747 22.862 6.267 1.00 27.17 230 ASP A CA 1
ATOM 1755 C C . ASP A 1 230 ? 33.863 23.318 4.806 1.00 27.17 230 ASP A C 1
ATOM 1757 O O . ASP A 1 230 ? 34.755 24.101 4.474 1.00 27.17 230 ASP A O 1
ATOM 1761 N N . VAL A 1 231 ? 32.896 22.936 3.966 1.00 28.33 231 VAL A N 1
ATOM 1762 C CA . VAL A 1 231 ? 32.417 23.802 2.880 1.00 28.33 231 VAL A CA 1
ATOM 1763 C C . VAL A 1 231 ? 30.903 23.638 2.759 1.00 28.33 231 VAL A C 1
ATOM 1765 O O . VAL A 1 231 ? 30.388 22.621 2.304 1.00 28.33 231 VAL A O 1
ATOM 1768 N N . ASN A 1 232 ? 30.195 24.671 3.197 1.00 24.72 232 ASN A N 1
ATOM 1769 C CA . ASN A 1 232 ? 28.778 24.888 2.959 1.00 24.72 232 ASN A CA 1
ATOM 1770 C C . ASN A 1 232 ? 28.596 25.377 1.511 1.00 24.72 232 ASN A C 1
ATOM 1772 O O . ASN A 1 232 ? 29.131 26.426 1.152 1.00 24.72 232 ASN A O 1
ATOM 1776 N N . LEU A 1 233 ? 27.858 24.634 0.683 1.00 25.52 233 LEU A N 1
ATOM 1777 C CA . LEU A 1 233 ? 27.403 25.092 -0.630 1.00 25.52 233 LEU A CA 1
ATOM 1778 C C . LEU A 1 233 ? 25.951 24.662 -0.844 1.00 25.52 233 LEU A C 1
ATOM 1780 O O . LEU A 1 233 ? 25.624 23.525 -1.174 1.00 25.52 233 LEU A O 1
ATOM 1784 N N . THR A 1 234 ? 25.093 25.641 -0.600 1.00 27.19 234 THR A N 1
ATOM 1785 C CA . THR A 1 234 ? 23.667 25.725 -0.875 1.00 27.19 234 THR A CA 1
ATOM 1786 C C . THR A 1 234 ? 23.342 25.249 -2.296 1.00 27.19 234 THR A C 1
ATOM 1788 O O . THR A 1 234 ? 23.739 25.889 -3.267 1.00 27.19 234 THR A O 1
ATOM 1791 N N . LEU A 1 235 ? 22.572 24.166 -2.432 1.00 24.09 235 LEU A N 1
ATOM 1792 C CA . LEU A 1 235 ? 21.946 23.770 -3.697 1.00 24.09 235 LEU A CA 1
ATOM 1793 C C . LEU A 1 235 ? 20.438 23.996 -3.588 1.00 24.09 235 LEU A C 1
ATOM 1795 O O . LEU A 1 235 ? 19.734 23.334 -2.828 1.00 24.09 235 LEU A O 1
ATOM 1799 N N . GLN A 1 236 ? 19.968 24.999 -4.326 1.00 22.58 236 GLN A N 1
ATOM 1800 C CA . GLN A 1 236 ? 18.553 25.296 -4.515 1.00 22.58 236 GLN A CA 1
ATOM 1801 C C . GLN A 1 236 ? 17.875 24.135 -5.263 1.00 22.58 236 GLN A C 1
ATOM 1803 O O . GLN A 1 236 ? 18.438 23.648 -6.245 1.00 22.58 236 GLN A O 1
ATOM 1808 N N . PRO A 1 237 ? 16.663 23.707 -4.871 1.00 28.78 237 PRO A N 1
ATOM 1809 C CA . PRO A 1 237 ? 15.910 22.741 -5.648 1.00 28.78 237 PRO A CA 1
ATOM 1810 C C . PRO A 1 237 ? 15.252 23.470 -6.821 1.00 28.78 237 PRO A C 1
ATOM 1812 O O . PRO A 1 237 ? 14.243 24.154 -6.657 1.00 28.78 237 PRO A O 1
ATOM 1815 N N . THR A 1 238 ? 15.785 23.310 -8.030 1.00 26.80 238 THR A N 1
ATOM 1816 C CA . THR A 1 238 ? 14.988 23.523 -9.242 1.00 26.80 238 THR A CA 1
ATOM 1817 C C . THR A 1 238 ? 14.063 22.321 -9.411 1.00 26.80 238 THR A C 1
ATOM 1819 O O . THR A 1 238 ? 14.319 21.385 -10.163 1.00 26.80 238 THR A O 1
ATOM 1822 N N . GLY A 1 239 ? 12.981 22.327 -8.633 1.00 29.25 239 GLY A N 1
ATOM 1823 C CA . GLY A 1 239 ? 11.846 21.448 -8.853 1.00 29.25 239 GLY A CA 1
ATOM 1824 C C . GLY A 1 239 ? 11.181 21.824 -10.169 1.00 29.25 239 GLY A C 1
ATOM 1825 O O . GLY A 1 239 ? 10.613 22.905 -10.289 1.00 29.25 239 GLY A O 1
ATOM 1826 N N . VAL A 1 240 ? 11.238 20.930 -11.149 1.00 27.50 240 VAL A N 1
ATOM 1827 C CA . VAL A 1 240 ? 10.325 20.979 -12.288 1.00 27.50 240 VAL A CA 1
ATOM 1828 C C . VAL A 1 240 ? 9.259 19.927 -12.017 1.00 27.50 240 VAL A C 1
ATOM 1830 O O . VAL A 1 240 ? 9.486 18.726 -12.165 1.00 27.50 240 VAL A O 1
ATOM 1833 N N . ALA A 1 241 ? 8.120 20.391 -11.506 1.00 32.62 241 ALA A N 1
ATOM 1834 C CA . ALA A 1 241 ? 6.882 19.630 -11.524 1.00 32.62 241 ALA A CA 1
ATOM 1835 C C . ALA A 1 241 ? 6.423 19.520 -12.983 1.00 32.62 241 ALA A C 1
ATOM 1837 O O . ALA A 1 241 ? 6.401 20.530 -13.683 1.00 32.62 241 ALA A O 1
ATOM 1838 N N . LEU A 1 242 ? 6.065 18.312 -13.427 1.00 33.38 242 LEU A N 1
ATOM 1839 C CA . LEU A 1 242 ? 5.402 18.126 -14.716 1.00 33.38 242 LEU A CA 1
ATOM 1840 C C . LEU A 1 242 ? 4.072 18.881 -14.679 1.00 33.38 242 LEU A C 1
ATOM 1842 O O . LEU A 1 242 ? 3.228 18.646 -13.810 1.00 33.38 242 LEU A O 1
ATOM 1846 N N . THR A 1 243 ? 3.927 19.827 -15.594 1.00 37.59 243 THR A N 1
ATOM 1847 C CA . THR A 1 243 ? 2.725 20.646 -15.739 1.00 37.59 243 THR A CA 1
ATOM 1848 C C . THR A 1 243 ? 1.575 19.815 -16.313 1.00 37.59 243 THR A C 1
ATOM 1850 O O . THR A 1 243 ? 1.782 18.774 -16.940 1.00 37.59 243 THR A O 1
ATOM 1853 N N . LEU A 1 244 ? 0.337 20.271 -16.104 1.00 39.31 244 LEU A N 1
ATOM 1854 C CA . LEU A 1 244 ? -0.873 19.629 -16.636 1.00 39.31 244 LEU A CA 1
ATOM 1855 C C . LEU A 1 244 ? -0.784 19.412 -18.163 1.00 39.31 244 LEU A C 1
ATOM 1857 O O . LEU A 1 244 ? -1.220 18.379 -18.665 1.00 39.31 244 LEU A O 1
ATOM 1861 N N . ASP A 1 245 ? -0.125 20.327 -18.880 1.00 35.44 245 ASP A N 1
ATOM 1862 C CA . ASP A 1 245 ? 0.123 20.241 -20.323 1.00 35.44 245 ASP A CA 1
ATOM 1863 C C . ASP A 1 245 ? 1.086 19.104 -20.717 1.00 35.44 245 ASP A C 1
ATOM 1865 O O . ASP A 1 245 ? 0.912 18.463 -21.757 1.00 35.44 245 ASP A O 1
ATOM 1869 N N . GLU A 1 246 ? 2.071 18.779 -19.876 1.00 42.38 246 GLU A N 1
ATOM 1870 C CA . GLU A 1 246 ? 2.990 17.661 -20.122 1.00 42.38 246 GLU A CA 1
ATOM 1871 C C . GLU A 1 246 ? 2.324 16.302 -19.850 1.00 42.38 246 GLU A C 1
ATOM 1873 O O . GLU A 1 246 ? 2.607 15.325 -20.546 1.00 42.38 246 GLU A O 1
ATOM 1878 N N . ALA A 1 247 ? 1.377 16.242 -18.906 1.00 38.09 247 ALA A N 1
ATOM 1879 C CA . ALA A 1 247 ? 0.544 15.060 -18.668 1.00 38.09 247 ALA A CA 1
ATOM 1880 C C . ALA A 1 247 ? -0.460 14.807 -19.814 1.00 38.09 247 ALA A C 1
ATOM 1882 O O . ALA A 1 247 ? -0.683 13.657 -20.203 1.00 38.09 247 ALA A O 1
ATOM 1883 N N . LEU A 1 248 ? -1.013 15.872 -20.404 1.00 40.31 248 LEU A N 1
ATOM 1884 C CA . LEU A 1 248 ? -1.914 15.806 -21.562 1.00 40.31 248 LEU A CA 1
ATOM 1885 C C . LEU A 1 248 ? -1.182 15.401 -22.856 1.00 40.31 248 LEU A C 1
ATOM 1887 O O . LEU A 1 248 ? -1.723 14.644 -23.664 1.00 40.31 248 LEU A O 1
ATOM 1891 N N . SER A 1 249 ? 0.080 15.817 -23.023 1.00 39.34 249 SER A N 1
ATOM 1892 C CA . SER A 1 249 ? 0.963 15.422 -24.139 1.00 39.34 249 SER A CA 1
ATOM 1893 C C . SER A 1 249 ? 1.254 13.908 -24.191 1.00 39.34 249 SER A C 1
ATOM 1895 O O . SER A 1 249 ? 1.518 13.351 -25.259 1.00 39.34 249 SER A O 1
ATOM 1897 N N . LEU A 1 250 ? 1.133 13.212 -23.054 1.00 41.50 250 LEU A N 1
ATOM 1898 C CA . LEU A 1 250 ? 1.256 11.751 -22.945 1.00 41.50 250 LEU A CA 1
ATOM 1899 C C . LEU A 1 250 ? -0.054 10.994 -23.248 1.00 41.50 250 LEU A C 1
ATOM 1901 O O . LEU A 1 250 ? -0.100 9.772 -23.112 1.00 41.50 250 LEU A O 1
ATOM 1905 N N . GLY A 1 251 ? -1.111 11.692 -23.681 1.00 35.72 251 GLY A N 1
ATOM 1906 C CA . GLY A 1 251 ? -2.377 11.080 -24.098 1.00 35.72 251 GLY A CA 1
ATOM 1907 C C . GLY A 1 251 ? -3.315 10.697 -22.950 1.00 35.72 251 GLY A C 1
ATOM 1908 O O . GLY A 1 251 ? -4.255 9.935 -23.163 1.00 35.72 251 GLY A O 1
ATOM 1909 N N . VAL A 1 252 ? -3.094 11.217 -21.738 1.00 41.31 252 VAL A N 1
ATOM 1910 C CA . VAL A 1 252 ? -4.025 11.053 -20.613 1.00 41.31 252 VAL A CA 1
ATOM 1911 C C . VAL A 1 252 ? -5.148 12.076 -20.774 1.00 41.31 252 VAL A C 1
ATOM 1913 O O . VAL A 1 252 ? -4.944 13.256 -20.527 1.00 41.31 252 VAL A O 1
ATOM 1916 N N . SER A 1 253 ? -6.333 11.651 -21.220 1.00 38.91 253 SER A N 1
ATOM 1917 C CA . SER A 1 253 ? -7.475 12.562 -21.393 1.00 38.91 253 SER A CA 1
ATOM 1918 C C . SER A 1 253 ? -7.867 13.245 -20.072 1.00 38.91 253 SER A C 1
ATOM 1920 O O . SER A 1 253 ? -7.910 12.588 -19.027 1.00 38.91 253 SER A O 1
ATOM 1922 N N . ASP A 1 254 ? -8.280 14.520 -20.139 1.00 38.59 254 ASP A N 1
ATOM 1923 C CA . ASP A 1 254 ? -8.884 15.299 -19.037 1.00 38.59 254 ASP A CA 1
ATOM 1924 C C . ASP A 1 254 ? -9.958 14.519 -18.255 1.00 38.59 254 ASP A C 1
ATOM 1926 O O . ASP A 1 254 ? -10.160 14.718 -17.055 1.00 38.59 254 ASP A O 1
ATOM 1930 N N . ARG A 1 255 ? -10.634 13.567 -18.913 1.00 34.41 255 ARG A N 1
ATOM 1931 C CA . ARG A 1 255 ? -11.630 12.694 -18.283 1.00 34.41 255 ARG A CA 1
ATOM 1932 C C . ARG A 1 255 ? -11.048 11.702 -17.272 1.00 34.41 255 ARG A C 1
ATOM 1934 O O . ARG A 1 255 ? -11.740 11.440 -16.288 1.00 34.41 255 ARG A O 1
ATOM 1941 N N . CYS A 1 256 ? -9.833 11.172 -17.464 1.00 36.53 256 CYS A N 1
ATOM 1942 C CA . CYS A 1 256 ? -9.205 10.260 -16.492 1.00 36.53 256 CYS A CA 1
ATOM 1943 C C . CYS A 1 256 ? -8.689 11.019 -15.250 1.00 36.53 256 CYS A C 1
ATOM 1945 O O . CYS A 1 256 ? -8.693 10.444 -14.166 1.00 36.53 256 CYS A O 1
ATOM 1947 N N . ILE A 1 257 ? -8.330 12.307 -15.370 1.00 40.53 257 ILE A N 1
ATOM 1948 C CA . ILE A 1 257 ? -7.877 13.143 -14.238 1.00 40.53 257 ILE A CA 1
ATOM 1949 C C . ILE A 1 257 ? -9.071 13.680 -13.428 1.00 40.53 257 ILE A C 1
ATOM 1951 O O . ILE A 1 257 ? -9.070 13.612 -12.200 1.00 40.53 257 ILE A O 1
ATOM 1955 N N . ALA A 1 258 ? -10.126 14.163 -14.096 1.00 33.03 258 ALA A N 1
ATOM 1956 C CA . ALA A 1 258 ? -11.278 14.776 -13.426 1.00 33.03 258 ALA A CA 1
ATOM 1957 C C . ALA A 1 258 ? -12.287 13.766 -12.838 1.00 33.03 258 ALA A C 1
ATOM 1959 O O . ALA A 1 258 ? -13.091 14.127 -11.980 1.00 33.03 258 ALA A O 1
ATOM 1960 N N . SER A 1 259 ? -12.269 12.498 -13.273 1.00 36.69 259 SER A N 1
ATOM 1961 C CA . SER A 1 259 ? -13.294 11.503 -12.909 1.00 36.69 259 SER A CA 1
ATOM 1962 C C . SER A 1 259 ? -12.821 10.457 -11.902 1.00 36.69 259 SER A C 1
ATOM 1964 O O . SER A 1 259 ? -13.255 9.308 -11.997 1.00 36.69 259 SER A O 1
ATOM 1966 N N . GLY A 1 260 ? -12.024 10.834 -10.895 1.00 40.28 260 GLY A N 1
ATOM 1967 C CA . GLY A 1 260 ? -11.625 9.968 -9.765 1.00 40.28 260 GLY A CA 1
ATOM 1968 C C . GLY A 1 260 ? -12.769 9.255 -9.004 1.00 40.28 260 GLY A C 1
ATOM 1969 O O . GLY A 1 260 ? -12.516 8.578 -8.018 1.00 40.28 260 GLY A O 1
ATOM 1970 N N . ALA A 1 261 ? -14.017 9.370 -9.471 1.00 34.78 261 ALA A N 1
ATOM 1971 C CA . ALA A 1 261 ? -15.237 8.768 -8.952 1.00 34.78 261 ALA A CA 1
ATOM 1972 C C . ALA A 1 261 ? -15.998 7.838 -9.936 1.00 34.78 261 ALA A C 1
ATOM 1974 O O . ALA A 1 261 ? -17.081 7.371 -9.593 1.00 34.78 261 ALA A O 1
ATOM 1975 N N . ARG A 1 262 ? -15.494 7.519 -11.143 1.00 29.19 262 ARG A N 1
ATOM 1976 C CA . ARG A 1 262 ? -16.110 6.474 -12.003 1.00 29.19 262 ARG A CA 1
ATOM 1977 C C . ARG A 1 262 ? -15.210 5.250 -12.124 1.00 29.19 262 ARG A C 1
ATOM 1979 O O . ARG A 1 262 ? -14.501 5.042 -13.102 1.00 29.19 262 ARG A O 1
ATOM 1986 N N . LEU A 1 263 ? -15.270 4.463 -11.060 1.00 36.47 263 LEU A N 1
ATOM 1987 C CA . LEU A 1 263 ? -14.764 3.105 -10.897 1.00 36.47 263 LEU A CA 1
ATOM 1988 C C . LEU A 1 263 ? -14.810 2.265 -12.204 1.00 36.47 263 LEU A C 1
ATOM 1990 O O . LEU A 1 263 ? -15.876 1.976 -12.739 1.00 36.47 263 LEU A O 1
ATOM 1994 N N . PHE A 1 264 ? -13.623 1.845 -12.662 1.00 37.81 264 PHE A N 1
ATOM 1995 C CA . PHE A 1 264 ? -13.343 0.589 -13.387 1.00 37.81 264 PHE A CA 1
ATOM 1996 C C . PHE A 1 264 ? -13.962 0.322 -14.778 1.00 37.81 264 PHE A C 1
ATOM 1998 O O . PHE A 1 264 ? -14.392 -0.798 -15.041 1.00 37.81 264 PHE A O 1
ATOM 2005 N N . GLY A 1 265 ? -13.934 1.278 -15.720 1.00 30.02 265 GLY A N 1
ATOM 2006 C CA . GLY A 1 265 ? -14.415 0.999 -17.093 1.00 30.02 265 GLY A CA 1
ATOM 2007 C C . GLY A 1 265 ? -13.590 1.499 -18.286 1.00 30.02 265 GLY A C 1
ATOM 2008 O O . GLY A 1 265 ? -13.594 0.841 -19.320 1.00 30.02 265 GLY A O 1
ATOM 2009 N N . GLY A 1 266 ? -12.907 2.647 -18.191 1.00 32.38 266 GLY A N 1
ATOM 2010 C CA . GLY A 1 266 ? -12.402 3.345 -19.391 1.00 32.38 266 GLY A CA 1
ATOM 2011 C C . GLY A 1 266 ? -10.885 3.354 -19.609 1.00 32.38 266 GLY A C 1
ATOM 2012 O O . GLY A 1 266 ? -10.435 3.262 -20.744 1.00 32.38 266 GLY A O 1
ATOM 2013 N N . CYS A 1 267 ? -10.080 3.439 -18.546 1.00 38.16 267 CYS A N 1
ATOM 2014 C CA . CYS A 1 267 ? -8.675 3.861 -18.687 1.00 38.16 267 CYS A CA 1
ATOM 2015 C C . CYS A 1 267 ? -7.695 2.698 -19.019 1.00 38.16 267 CYS A C 1
ATOM 2017 O O . CYS A 1 267 ? -6.525 2.933 -19.308 1.00 38.16 267 CYS A O 1
ATOM 2019 N N . SER A 1 268 ? -8.132 1.428 -19.025 1.00 37.69 268 SER A N 1
ATOM 2020 C CA . SER A 1 268 ? -7.233 0.279 -19.272 1.00 37.69 268 SER A CA 1
ATOM 2021 C C . SER A 1 268 ? -6.721 0.185 -20.718 1.00 37.69 268 SER A C 1
ATOM 2023 O O . SER A 1 268 ? -5.614 -0.303 -20.940 1.00 37.69 268 SER A O 1
ATOM 2025 N N . VAL A 1 269 ? -7.503 0.645 -21.703 1.00 38.12 269 VAL A N 1
ATOM 2026 C CA . VAL A 1 269 ? -7.122 0.604 -23.129 1.00 38.12 269 VAL A CA 1
ATOM 2027 C C . VAL A 1 269 ? -6.207 1.776 -23.488 1.00 38.12 269 VAL A C 1
ATOM 2029 O O . VAL A 1 269 ? -5.240 1.592 -24.225 1.00 38.12 269 VAL A O 1
ATOM 2032 N N . GLU A 1 270 ? -6.456 2.955 -22.919 1.00 38.00 270 GLU A N 1
ATOM 2033 C CA . GLU A 1 270 ? -5.683 4.172 -23.195 1.00 38.00 270 GLU A CA 1
ATOM 2034 C C . GLU A 1 270 ? -4.274 4.107 -22.588 1.00 38.00 270 GLU A C 1
ATOM 2036 O O . GLU A 1 270 ? -3.305 4.458 -23.259 1.00 38.00 270 GLU A O 1
ATOM 2041 N N . ILE A 1 271 ? -4.116 3.528 -21.390 1.00 42.84 271 ILE A N 1
ATOM 2042 C CA . ILE A 1 271 ? 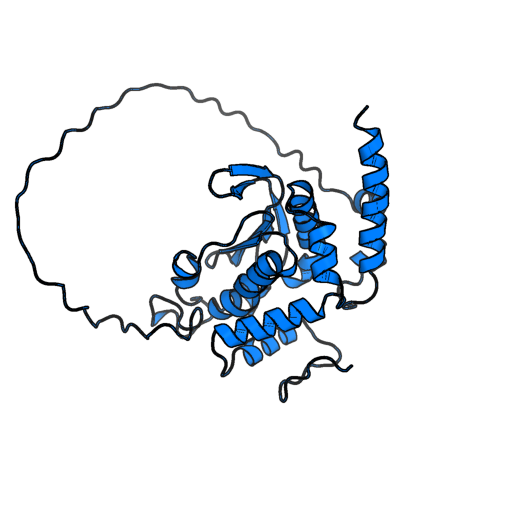-2.791 3.273 -20.793 1.00 42.84 271 ILE A CA 1
ATOM 2043 C C . ILE A 1 271 ? -1.985 2.280 -21.649 1.00 42.84 271 ILE A C 1
ATOM 2045 O O . ILE A 1 271 ? -0.797 2.484 -21.893 1.00 42.84 271 ILE A O 1
ATOM 2049 N N . ALA A 1 272 ? -2.624 1.230 -22.179 1.00 39.25 272 ALA A N 1
ATOM 2050 C CA . ALA A 1 272 ? -1.964 0.270 -23.068 1.00 39.25 272 ALA A CA 1
ATOM 2051 C C . ALA A 1 272 ? -1.567 0.885 -24.431 1.00 39.25 272 ALA A C 1
ATOM 2053 O O . ALA A 1 272 ? -0.569 0.477 -25.033 1.00 39.25 272 ALA A O 1
ATOM 2054 N N . GLN A 1 273 ? -2.328 1.869 -24.920 1.00 40.12 273 GLN A N 1
ATOM 2055 C CA . GLN A 1 273 ? -2.055 2.589 -26.169 1.00 40.12 273 GLN A CA 1
ATOM 2056 C C . GLN A 1 273 ? -0.951 3.645 -26.014 1.00 40.12 273 GLN A C 1
ATOM 2058 O O . GLN A 1 273 ? -0.062 3.702 -26.868 1.00 40.12 273 GLN A O 1
ATOM 2063 N N . ALA A 1 274 ? -0.940 4.406 -24.915 1.00 39.84 274 ALA A N 1
ATOM 2064 C CA . ALA A 1 274 ? 0.143 5.336 -24.585 1.00 39.84 274 ALA A CA 1
ATOM 2065 C C . ALA A 1 274 ? 1.498 4.605 -24.469 1.00 39.84 274 ALA A C 1
ATOM 2067 O O . ALA A 1 274 ? 2.507 5.063 -25.009 1.00 39.84 274 ALA A O 1
ATOM 2068 N N . GLN A 1 275 ? 1.505 3.394 -23.896 1.00 41.50 275 GLN A N 1
ATOM 2069 C CA . GLN A 1 275 ? 2.699 2.542 -23.812 1.00 41.50 275 GLN A CA 1
ATOM 2070 C C . GLN A 1 275 ? 3.205 2.068 -25.188 1.00 41.50 275 GLN A C 1
ATOM 2072 O O . GLN A 1 275 ? 4.412 2.046 -25.433 1.00 41.50 275 GLN A O 1
ATOM 2077 N N . ARG A 1 276 ? 2.298 1.706 -26.113 1.00 37.75 276 ARG A N 1
ATOM 2078 C CA . ARG A 1 276 ? 2.661 1.325 -27.495 1.00 37.75 276 ARG A CA 1
ATOM 2079 C C . ARG A 1 276 ? 3.283 2.488 -28.268 1.00 37.75 276 ARG A C 1
ATOM 2081 O O . ARG A 1 276 ? 4.235 2.268 -29.012 1.00 37.75 276 ARG A O 1
ATOM 2088 N N . ALA A 1 277 ? 2.771 3.704 -28.086 1.00 37.19 277 ALA A N 1
ATOM 2089 C CA . ALA A 1 277 ? 3.303 4.900 -28.73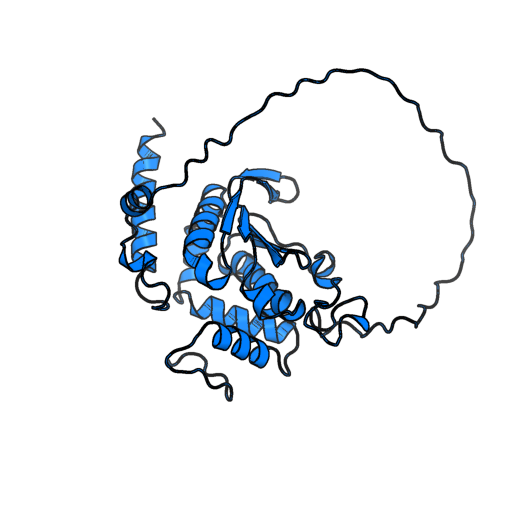5 1.00 37.19 277 ALA A CA 1
ATOM 2090 C C . ALA A 1 277 ? 4.703 5.282 -28.215 1.00 37.19 277 ALA A C 1
ATOM 2092 O O . ALA A 1 277 ? 5.521 5.791 -28.981 1.00 37.19 277 ALA A O 1
ATOM 2093 N N . PHE A 1 278 ? 5.004 4.994 -26.944 1.00 35.78 278 PHE A N 1
ATOM 2094 C CA . PHE A 1 278 ? 6.317 5.265 -26.355 1.00 35.78 278 PHE A CA 1
ATOM 2095 C C . PHE A 1 278 ? 7.373 4.213 -26.732 1.00 35.78 278 PHE A C 1
ATOM 2097 O O . PHE A 1 278 ? 8.499 4.586 -27.054 1.00 35.78 278 PHE A O 1
ATOM 2104 N N . ASN A 1 279 ? 7.012 2.923 -26.811 1.00 37.00 279 ASN A N 1
ATOM 2105 C CA . ASN A 1 279 ? 7.919 1.873 -27.310 1.00 37.00 279 ASN A CA 1
ATOM 2106 C C . ASN A 1 279 ? 8.404 2.155 -28.744 1.00 37.00 279 ASN A C 1
ATOM 2108 O O . ASN A 1 279 ? 9.585 1.999 -29.029 1.00 37.00 279 ASN A O 1
ATOM 2112 N N . LEU A 1 280 ? 7.532 2.679 -29.615 1.00 37.44 280 LEU A N 1
ATOM 2113 C CA . LEU A 1 280 ? 7.908 3.090 -30.976 1.00 37.44 280 LEU A CA 1
ATOM 2114 C C . LEU A 1 280 ? 8.871 4.292 -31.016 1.00 37.44 280 LEU A C 1
ATOM 2116 O O . LEU A 1 280 ? 9.555 4.486 -32.016 1.00 37.44 280 LEU A O 1
ATOM 2120 N N . ARG A 1 281 ? 8.932 5.109 -29.954 1.00 34.56 281 ARG A N 1
ATOM 2121 C CA . ARG A 1 281 ? 9.918 6.197 -29.816 1.00 34.56 281 ARG A CA 1
ATOM 2122 C C . ARG A 1 281 ? 11.214 5.742 -29.141 1.00 34.56 281 ARG A C 1
ATOM 2124 O O . ARG A 1 281 ? 12.251 6.343 -29.399 1.00 34.56 281 ARG A O 1
ATOM 2131 N N . GLY A 1 282 ? 11.168 4.691 -28.321 1.00 36.53 282 GLY A N 1
ATOM 2132 C CA . GLY A 1 282 ? 12.348 4.070 -27.711 1.00 36.53 282 GLY A CA 1
ATOM 2133 C C . GLY A 1 282 ? 13.282 3.422 -28.736 1.00 36.53 282 GLY A C 1
ATOM 2134 O O . GLY A 1 282 ? 14.494 3.577 -28.624 1.00 36.53 282 GLY A O 1
ATOM 2135 N N . ASP A 1 283 ? 12.726 2.813 -29.789 1.00 36.81 283 ASP A N 1
ATOM 2136 C CA . ASP A 1 283 ? 13.502 2.217 -30.891 1.00 36.81 283 ASP A CA 1
ATOM 2137 C C . ASP A 1 283 ? 14.243 3.261 -31.755 1.00 36.81 283 ASP A C 1
ATOM 2139 O O . ASP A 1 283 ? 15.159 2.919 -32.499 1.00 36.81 283 ASP A O 1
ATOM 2143 N N . VAL A 1 284 ? 13.881 4.547 -31.654 1.00 34.84 284 VAL A N 1
ATOM 2144 C CA . VAL A 1 284 ? 14.500 5.647 -32.422 1.00 34.84 284 VAL A CA 1
ATOM 2145 C C . VAL A 1 284 ? 15.687 6.279 -31.676 1.00 34.84 284 VAL A C 1
ATOM 2147 O O . VAL A 1 284 ? 16.476 6.992 -32.288 1.00 34.84 284 VAL A O 1
ATOM 2150 N N . LEU A 1 285 ? 15.858 6.007 -30.375 1.00 31.88 285 LEU A N 1
ATOM 2151 C CA . LEU A 1 285 ? 16.943 6.574 -29.553 1.00 31.88 285 LEU A CA 1
ATOM 2152 C C . LEU A 1 285 ? 18.086 5.593 -29.250 1.00 31.88 285 LEU A C 1
ATOM 2154 O O . LEU A 1 285 ? 19.033 5.946 -28.550 1.00 31.88 285 LEU A O 1
ATOM 2158 N N . THR A 1 286 ? 18.034 4.386 -29.812 1.00 38.62 286 THR A N 1
ATOM 2159 C CA . THR A 1 286 ? 19.187 3.485 -29.936 1.00 38.62 286 THR A CA 1
ATOM 2160 C C . THR A 1 286 ? 19.662 3.468 -31.388 1.00 38.62 286 THR A C 1
ATOM 2162 O O . THR A 1 286 ? 19.504 2.472 -32.095 1.00 38.62 286 THR A O 1
ATOM 2165 N N . GLY A 1 287 ? 20.205 4.601 -31.832 1.00 31.47 287 GLY A N 1
ATOM 2166 C CA . GLY A 1 287 ? 20.937 4.774 -33.085 1.00 31.47 287 GLY A CA 1
ATOM 2167 C C . GLY A 1 287 ? 22.095 5.729 -32.863 1.00 31.47 287 GLY A C 1
ATOM 2168 O O . GLY A 1 287 ? 21.844 6.788 -32.247 1.00 31.47 287 GLY A O 1
#

Sequence (287 aa):
MPACAHPGVPVPEEAQYDDFVRISKEIMRGRSAVKQREVVREVLRSLMPREAPGAFRRLFPPTQWSAEFNALIASVAFFWLVGESELREADVQVAEDKVRRQKSLVYIKKCRYLEASGCVGMCTNMCKVPTQAYFTEEFGLPLTMKPNFEDLSCEMIFGQAPPPLEQDPVYTQPCFVPQCSLAKQLETCPKVDTERPNVTPGAEAPSPGVAAAGGAPAPPAPAVAGSGHDVNLTLQPTGVALTLDEALSLGVSDRCIASGARLFGGCSVEIAQAQRAFNLRGDVLTG

Organism: NCBI:txid145388

Radius of gyration: 23.64 Å; Cα contacts (8 Å, |Δi|>4): 348; chains: 1; bounding box: 68×51×66 Å

InterPro domains:
  IPR025114 Beta-carotene isomerase D27-like, C-terminal [PF13225] (80-166)
  IPR038938 Beta-carotene isomerase D27-like [PTHR33591] (13-190)

pLDDT: mean 71.74, std 27.24, range [22.58, 98.62]

Secondary structure (DSSP, 8-state):
------TT----SS--HHHHHHHHHHHHTT--HHHHHHHHHHHHHHTS-TTHHHHHHHHS-S-HHHHHHHHHHHHHHSHHHH--EEEEEEEEEEETTEEEEEEEEEEESS-HHHHHH--HHHIIIIIIHHHHHIIIIIISS-EEEEE-TTT--EEEEETPPPPPGGG-GGGGPPP-TTT-TTTTT-SS-TTT-SSS----TT----PPPP------PPPPP-------------------PPPHHHHHHTT--HHHHHTTTSTTSSHHHHHHHHHHHHHHHHTTS--

Mean predicted aligned error: 15.32 Å

Foldseek 3Di:
DDPPPDPDQDDDPDDDLLSVLVVLVVLLPPDFLVSLLVVLLVVVCVLDDPVQQVVLCVVQAQDLVSLQVVQVCCQQLCCVPFNHWDFDWDFACLDPPDTDTHRRKIKHQAGPSCVSNQWLLSCQRNPFPSVQCCVVVGSPWHWHKDADLPRRMMIIGTSHHYDPPVPRCSQQCAGRPPPDPCRVPDSGDCSNGVPDDPPHVPPDDPPDDDDDDDDDDDDDDDDDDDDDDDDDDDDDDPDDDQDPVNVVVLVPDPCSNVCSPDRRDPCPVRVVVSVVVVVVVVVVPPD

Solvent-accessible surface area (backbone atoms only — not comparable to full-atom values): 17292 Å² total; per-residue (Å²): 130,84,73,90,73,65,90,86,69,90,75,63,95,81,70,49,72,68,51,56,52,50,51,52,53,59,55,46,60,98,44,49,36,68,58,28,21,50,55,45,36,52,51,60,54,70,74,45,63,93,70,39,45,72,49,38,39,72,76,40,54,75,39,70,65,49,17,28,50,51,25,52,50,48,40,70,73,37,28,90,63,40,24,60,49,43,79,37,74,41,81,35,52,64,47,100,92,39,72,42,81,43,55,11,28,26,39,23,65,42,23,46,52,48,63,74,58,34,33,52,26,51,42,38,25,65,43,42,54,25,48,28,44,40,28,38,74,47,45,38,39,28,24,28,68,50,74,38,88,86,74,33,24,29,39,39,30,38,42,18,65,57,70,58,74,94,72,35,70,73,71,59,37,45,30,34,65,95,69,30,92,58,28,87,75,38,75,42,33,66,54,45,46,58,80,60,77,86,78,62,94,82,70,78,74,83,72,81,76,89,78,88,82,87,90,83,84,85,83,84,86,86,84,90,86,79,88,87,83,90,78,92,77,90,78,80,83,84,77,78,75,84,47,74,68,60,51,44,74,59,65,53,53,70,65,73,72,74,40,88,81,66,84,90,80,71,64,73,61,53,56,57,47,42,52,55,61,48,55,68,52,54,68,66,72,74,117